Protein AF-A0AAV3XP56-F1 (afdb_monomer)

pLDDT: mean 84.02, std 15.6, range [37.5, 98.06]

Foldseek 3Di:
DLVVQVPDPPRDDDDDADPFPVVQPPDVSVVVSVVVCVVNVVRDPPDDPDDLLRLLLVLCVVQHDDDPDPVVLVLQLVQLVLQLCCCVVPVVLADVCSNDVVLSVSSSSNPQARSLLSCLLQPQVVPQRPQPSNPLVNQLVNVLVVVCVVVVPPASHHFLLSRQCQDPSNVCSVCVRADPLVNVLCCAQAHNPPHPLCVVLVVDVLCVVQSLLNSLRSQQCSRQRSCVVPPDHFDFSNSSLSRRDGRPRDSVSNVVSVVVSCQDRQQWDDDPRGIHGHSHGDVNVVVVPDPPPPPDPPDDD

Nearest PDB structures (foldseek):
  3me1-assembly1_C  TM=1.741E-01  e=2.457E+00  Nitratidesulfovibrio vulgaris str. Hildenborough

Radius of gyration: 23.48 Å; Cα contacts (8 Å, |Δi|>4): 350; chains: 1; bounding box: 65×57×84 Å

Sequence (301 aa):
MSESAKNANQTLLVVSVPSSDIETGGERGKEALYRLKNAIGRVESPWRPASAEESFQIVRRRLFQPITDPALFVARDAVVRAVREMYQSQSQEFPLECREGDYERRLTEAYPIHPELFDRLYTDWSSLDKFQRTRGVLRLMAKVIHFLWEQSDRSLLILPANVPMADSQVQSELTHYLEDQWVPIIEKDVDGINSLPITLDRQNPNLGRYSACRRVTRTIYMRSAPTLRAANRGLEDRRIKLGCVQPGESPATFGHALRRLTDQATYLYVDGNRYWISTQPNVTFNRKKAPAITVRPLAVR

Organism: NCBI:txid2530354

Mean predicted aligned error: 10.57 Å

Secondary structure (DSSP, 8-state):
-HHHHHTSTT---------STTTT-SHHHHHHHHHHHHHHTTT-----S--HHHHHHHHHHHHS-----HHHHHHHHHHHHHHHHHHHHTTTTS-GGGGSHHHHHHHHHHTTB-HHHHHIIIIIGGGSTT--HHHHHHHHHHHHHHHHHHTT---SSB-GGG--TTSHHHHHHHHTTS-TTHHHHIIIIIS-TT-HHHHHHHH-HHHHTTTHHHHHHHHHHHHHGGGTTSTT-SEEHHHHHHHH--TTS-HHHHHHHHHHHHHH-SSEEEETTEEEE-SSPPHHHHHHHS-----------

Structure (mmCIF, N/CA/C/O backbone):
data_AF-A0AAV3XP56-F1
#
_entry.id   AF-A0AAV3XP56-F1
#
loop_
_atom_site.group_PDB
_atom_site.id
_atom_site.type_symbol
_atom_site.label_atom_id
_atom_site.label_alt_id
_atom_site.label_comp_id
_atom_site.label_asym_id
_atom_site.label_entity_id
_atom_site.label_seq_id
_atom_site.pdbx_PDB_ins_code
_atom_site.Cartn_x
_atom_site.Cartn_y
_atom_site.Cartn_z
_atom_site.occupancy
_atom_site.B_iso_or_equiv
_atom_site.auth_seq_id
_atom_site.auth_comp_id
_atom_site.auth_asym_id
_atom_site.auth_atom_id
_atom_site.pdbx_PDB_model_num
ATOM 1 N N . MET A 1 1 ? 26.232 27.655 -25.227 1.00 59.03 1 MET A N 1
ATOM 2 C CA . MET A 1 1 ? 26.002 26.294 -24.688 1.00 59.03 1 MET A CA 1
ATOM 3 C C . MET A 1 1 ? 24.859 25.609 -25.431 1.00 59.03 1 MET A C 1
ATOM 5 O O . MET A 1 1 ? 25.162 24.763 -26.256 1.00 59.03 1 MET A O 1
ATOM 9 N N . SER A 1 2 ? 23.588 25.989 -25.235 1.00 66.00 2 SER A N 1
ATOM 10 C CA . SER A 1 2 ? 22.442 25.380 -25.947 1.00 66.00 2 SER A CA 1
ATOM 11 C C . SER A 1 2 ? 22.485 25.585 -27.465 1.00 66.00 2 SER A C 1
ATOM 13 O O . SER A 1 2 ? 22.388 24.622 -28.217 1.00 66.00 2 SER A O 1
ATOM 15 N N . GLU A 1 3 ? 22.727 26.811 -27.930 1.00 68.88 3 GLU A N 1
ATOM 16 C CA . GLU A 1 3 ? 22.873 27.108 -29.367 1.00 68.88 3 GLU A CA 1
ATOM 17 C C . GLU A 1 3 ? 24.124 26.464 -29.978 1.00 68.88 3 GLU A C 1
ATOM 19 O O . GLU A 1 3 ? 24.110 26.000 -31.114 1.00 68.88 3 GLU A O 1
ATOM 24 N N . SER A 1 4 ? 25.197 26.370 -29.193 1.00 71.75 4 SER A N 1
ATOM 25 C CA . SER A 1 4 ? 26.446 25.721 -29.596 1.00 71.75 4 SER A CA 1
ATOM 26 C C . SER A 1 4 ? 26.259 24.213 -29.794 1.00 71.75 4 SER A C 1
ATOM 28 O O . SER A 1 4 ? 26.754 23.667 -30.771 1.00 71.75 4 SER A O 1
ATOM 30 N N . ALA A 1 5 ? 25.508 23.553 -28.902 1.00 71.69 5 ALA A N 1
ATOM 31 C CA . ALA A 1 5 ? 25.171 22.136 -29.025 1.00 71.69 5 ALA A CA 1
ATOM 32 C C . ALA A 1 5 ? 24.203 21.869 -30.189 1.00 71.69 5 ALA A C 1
ATOM 34 O O . ALA A 1 5 ? 24.350 20.865 -30.873 1.00 71.69 5 ALA A O 1
ATOM 35 N N . LYS A 1 6 ? 23.264 22.788 -30.464 1.00 68.88 6 LYS A N 1
ATOM 36 C CA . LYS A 1 6 ? 22.360 22.707 -31.625 1.00 68.88 6 LYS A CA 1
ATOM 37 C C . LYS A 1 6 ? 23.114 22.709 -32.960 1.00 68.88 6 LYS A C 1
ATOM 39 O O . LYS A 1 6 ? 22.695 22.039 -33.897 1.00 68.88 6 LYS A O 1
ATOM 44 N N . ASN A 1 7 ? 24.207 23.462 -33.042 1.00 76.06 7 ASN A N 1
ATOM 45 C CA . ASN A 1 7 ? 24.984 23.635 -34.271 1.00 76.06 7 ASN A CA 1
ATOM 46 C C . ASN A 1 7 ? 26.089 22.577 -34.456 1.00 76.06 7 ASN A C 1
ATOM 48 O O . ASN A 1 7 ? 26.806 22.622 -35.454 1.00 76.06 7 ASN A O 1
ATOM 52 N N . ALA A 1 8 ? 26.246 21.643 -33.514 1.00 78.81 8 ALA A N 1
ATOM 53 C CA . ALA A 1 8 ? 27.259 20.596 -33.561 1.00 78.81 8 ALA A CA 1
ATOM 54 C C . ALA A 1 8 ? 26.617 19.229 -33.847 1.00 78.81 8 ALA A C 1
ATOM 56 O O . ALA A 1 8 ? 25.722 18.779 -33.130 1.00 78.81 8 ALA A O 1
ATOM 57 N N . ASN A 1 9 ? 27.103 18.531 -34.877 1.00 68.94 9 ASN A N 1
ATOM 58 C CA . ASN A 1 9 ? 26.644 17.174 -35.179 1.00 68.94 9 ASN A CA 1
ATOM 59 C C . ASN A 1 9 ? 27.013 16.208 -34.037 1.00 68.94 9 ASN A C 1
ATOM 61 O O . ASN A 1 9 ? 28.080 16.322 -33.438 1.00 68.94 9 ASN A O 1
ATOM 65 N N . GLN A 1 10 ? 26.123 15.253 -33.740 1.00 77.31 10 GLN A N 1
ATOM 66 C CA . GLN A 1 10 ? 26.301 14.209 -32.711 1.00 77.31 10 GLN A CA 1
ATOM 67 C C . GLN A 1 10 ? 26.555 14.717 -31.275 1.00 77.31 10 GLN A C 1
ATOM 69 O O . GLN A 1 10 ? 27.147 14.010 -30.463 1.00 77.31 10 GLN A O 1
ATOM 74 N N . THR A 1 11 ? 26.091 15.921 -30.928 1.00 74.69 11 THR A N 1
ATOM 75 C CA . THR A 1 11 ? 26.258 16.489 -29.581 1.00 74.69 11 THR A CA 1
ATOM 76 C C . THR A 1 11 ? 24.922 16.551 -28.839 1.00 74.69 11 THR A C 1
ATOM 78 O O . THR A 1 11 ? 23.947 17.090 -29.353 1.00 74.69 11 THR A O 1
ATOM 81 N N . LEU A 1 12 ? 24.876 16.028 -27.607 1.00 75.69 12 LEU A N 1
ATOM 82 C CA . LEU A 1 12 ? 23.719 16.131 -26.712 1.00 75.69 12 LEU A CA 1
ATOM 83 C C . LEU A 1 12 ? 24.074 17.012 -25.511 1.00 75.69 12 LEU A C 1
ATOM 85 O O . LEU A 1 12 ? 25.004 16.708 -24.765 1.00 75.69 12 LEU A O 1
ATOM 89 N N . LEU A 1 13 ? 23.311 18.085 -25.299 1.00 74.50 13 LEU A N 1
ATOM 90 C CA . LEU A 1 13 ? 23.415 18.903 -24.094 1.00 74.50 13 LEU A CA 1
ATOM 91 C C . LEU A 1 13 ? 22.385 18.430 -23.068 1.00 74.50 13 LEU A C 1
ATOM 93 O O . LEU A 1 13 ? 21.186 18.620 -23.254 1.00 74.50 13 LEU A O 1
ATOM 97 N N . VAL A 1 14 ? 22.863 17.847 -21.971 1.00 73.94 14 VAL A N 1
ATOM 98 C CA . VAL A 1 14 ? 22.026 17.471 -20.827 1.00 73.94 14 VAL A CA 1
ATOM 99 C C . VAL A 1 14 ? 22.160 18.548 -19.758 1.00 73.94 14 VAL A C 1
ATOM 101 O O . VAL A 1 14 ? 23.261 18.815 -19.278 1.00 73.94 14 VAL A O 1
ATOM 104 N N . VAL A 1 15 ? 21.043 19.167 -19.378 1.00 70.88 15 VAL A N 1
ATOM 105 C CA . VAL A 1 15 ? 21.003 20.164 -18.302 1.00 70.88 15 VAL A CA 1
ATOM 106 C C . VAL A 1 15 ? 20.112 19.648 -17.179 1.00 70.88 15 VAL A C 1
ATOM 108 O O . VAL A 1 15 ? 18.938 19.364 -17.393 1.00 70.88 15 VAL A O 1
ATOM 111 N N . SER A 1 16 ? 20.670 19.536 -15.973 1.00 69.44 16 SER A N 1
ATOM 112 C CA . SER A 1 16 ? 19.907 19.249 -14.757 1.00 69.44 16 SER A CA 1
ATOM 113 C C . SER A 1 16 ? 19.546 20.563 -14.080 1.00 69.44 16 SER A C 1
ATOM 115 O O . SER A 1 16 ? 20.430 21.323 -13.688 1.00 69.44 16 SER A O 1
ATOM 117 N N . VAL A 1 17 ? 18.251 20.825 -13.943 1.00 70.31 17 VAL A N 1
ATOM 118 C CA . VAL A 1 17 ? 17.727 22.056 -13.350 1.00 70.31 17 VAL A CA 1
ATOM 119 C C . VAL A 1 17 ? 17.028 21.703 -12.031 1.00 70.31 17 VAL A C 1
ATOM 121 O O . VAL A 1 17 ? 16.217 20.774 -12.036 1.00 70.31 17 VAL A O 1
ATOM 124 N N . PRO A 1 18 ? 17.307 22.407 -10.915 1.00 65.38 18 PRO A N 1
ATOM 125 C CA . PRO A 1 18 ? 16.636 22.167 -9.639 1.00 65.38 18 PRO A CA 1
ATOM 126 C C . PRO A 1 18 ? 15.112 22.211 -9.779 1.00 65.38 18 PRO A C 1
ATOM 128 O O . PRO A 1 18 ? 14.555 23.136 -10.384 1.00 65.38 18 PRO A O 1
ATOM 131 N N . SER A 1 19 ? 14.434 21.202 -9.228 1.00 60.06 19 SER A N 1
ATOM 132 C CA . SER A 1 19 ? 12.970 21.109 -9.253 1.00 60.06 19 SER A CA 1
ATOM 133 C C . SER A 1 19 ? 12.307 21.642 -7.984 1.00 60.06 19 SER A C 1
ATOM 135 O O . SER A 1 19 ? 11.099 21.857 -8.002 1.00 60.06 19 SER A O 1
ATOM 137 N N . SER A 1 20 ? 13.066 21.824 -6.898 1.00 58.34 20 SER A N 1
ATOM 138 C CA . SER A 1 20 ? 12.551 22.225 -5.585 1.00 58.34 20 SER A CA 1
ATOM 139 C C . SER A 1 20 ? 12.962 23.647 -5.217 1.00 58.34 20 SER A C 1
ATOM 141 O O . SER A 1 20 ? 14.116 24.039 -5.393 1.00 58.34 20 SER A O 1
ATOM 143 N N . ASP A 1 21 ? 12.023 24.381 -4.619 1.00 58.22 21 ASP A N 1
ATOM 144 C CA . ASP A 1 21 ? 12.224 25.739 -4.108 1.00 58.22 21 ASP A CA 1
ATOM 145 C C . ASP A 1 21 ? 13.320 25.817 -3.028 1.00 58.22 21 ASP A C 1
ATOM 147 O O . ASP A 1 21 ? 13.970 26.855 -2.866 1.00 58.22 21 ASP A O 1
ATOM 151 N N . ILE A 1 22 ? 13.551 24.708 -2.319 1.00 58.72 22 ILE A N 1
ATOM 152 C CA . ILE A 1 22 ? 14.558 24.576 -1.259 1.00 58.72 22 ILE A CA 1
ATOM 153 C C . ILE A 1 22 ? 15.978 24.623 -1.844 1.00 58.72 22 ILE A C 1
ATOM 155 O O . ILE A 1 22 ? 16.888 25.180 -1.233 1.00 58.72 22 ILE A O 1
ATOM 159 N N . GLU A 1 23 ? 16.170 24.079 -3.046 1.00 58.41 23 GLU A N 1
ATOM 160 C CA . GLU A 1 23 ? 17.476 24.005 -3.713 1.00 58.41 23 GLU A CA 1
ATOM 161 C C . GLU A 1 23 ? 17.837 25.307 -4.447 1.00 58.41 23 GLU A C 1
ATOM 163 O O . GLU A 1 23 ? 18.994 25.529 -4.795 1.00 58.41 23 GLU A O 1
ATOM 168 N N . THR A 1 24 ? 16.868 26.206 -4.649 1.00 60.88 24 THR A N 1
ATOM 169 C CA . THR A 1 24 ? 17.050 27.473 -5.377 1.00 60.88 24 THR A CA 1
ATOM 170 C C . THR A 1 24 ? 17.677 28.619 -4.584 1.00 60.88 24 THR A C 1
ATOM 172 O O . THR A 1 24 ? 17.761 29.717 -5.115 1.00 60.88 24 THR A O 1
ATOM 175 N N . GLY A 1 25 ? 18.160 28.424 -3.354 1.00 63.88 25 GLY A N 1
ATOM 176 C CA . GLY A 1 25 ? 19.007 29.427 -2.682 1.00 63.88 25 GLY A CA 1
ATOM 177 C C . GLY A 1 25 ? 18.377 30.823 -2.499 1.00 63.88 25 GLY A C 1
ATOM 178 O O . GLY A 1 25 ? 19.070 31.832 -2.623 1.00 63.88 25 GLY A O 1
ATOM 179 N N . GLY A 1 26 ? 17.069 30.898 -2.219 1.00 75.56 26 GLY A N 1
ATOM 180 C CA . GLY A 1 26 ? 16.342 32.157 -1.974 1.00 75.56 26 GLY A CA 1
ATOM 181 C C . GLY A 1 26 ? 15.843 32.874 -3.240 1.00 75.56 26 GLY A C 1
ATOM 182 O O . GLY A 1 26 ? 15.886 32.325 -4.339 1.00 75.56 26 GLY A O 1
ATOM 183 N N . GLU A 1 27 ? 15.341 34.110 -3.106 1.00 74.19 27 GLU A N 1
ATOM 184 C CA . GLU A 1 27 ? 14.703 34.851 -4.218 1.00 74.19 27 GLU A CA 1
ATOM 185 C C . GLU A 1 27 ? 15.614 35.037 -5.437 1.00 74.19 27 GLU A C 1
ATOM 187 O O . GLU A 1 27 ? 15.190 34.825 -6.572 1.00 74.19 27 GLU A O 1
ATOM 192 N N . ARG A 1 28 ? 16.893 35.362 -5.215 1.00 73.69 28 ARG A N 1
ATOM 193 C CA . ARG A 1 28 ? 17.855 35.582 -6.306 1.00 73.69 28 ARG A CA 1
ATOM 194 C C . ARG A 1 28 ? 18.148 34.314 -7.103 1.00 73.69 28 ARG A C 1
ATOM 196 O O . ARG A 1 28 ? 18.332 34.386 -8.316 1.00 73.69 28 ARG A O 1
ATOM 203 N N . GLY A 1 29 ? 18.180 33.153 -6.451 1.00 76.62 29 GLY A N 1
ATOM 204 C CA . GLY A 1 29 ? 18.380 31.893 -7.159 1.00 76.62 29 GLY A CA 1
ATOM 205 C C . GLY A 1 29 ? 17.102 31.386 -7.833 1.00 76.62 29 GLY A C 1
ATOM 206 O O . GLY A 1 29 ? 17.199 30.808 -8.914 1.00 76.62 29 GLY A O 1
ATOM 207 N N . LYS A 1 30 ? 15.906 31.715 -7.317 1.00 76.06 30 LYS A N 1
ATOM 208 C CA . LYS A 1 30 ? 14.641 31.538 -8.059 1.00 76.06 30 LYS A CA 1
ATOM 209 C C . LYS A 1 30 ? 14.610 32.379 -9.337 1.00 76.06 30 LYS A C 1
ATOM 211 O O . LYS A 1 30 ? 14.222 31.880 -10.392 1.00 76.06 30 LYS A O 1
ATOM 216 N N . GLU A 1 31 ? 15.068 33.627 -9.271 1.00 76.75 31 GLU A N 1
ATOM 217 C CA . GLU A 1 31 ? 15.137 34.504 -10.442 1.00 76.75 31 GLU A CA 1
ATOM 218 C C . GLU A 1 31 ? 16.180 34.020 -11.465 1.00 76.75 31 GLU A C 1
ATOM 220 O O . GLU A 1 31 ? 15.905 33.975 -12.668 1.00 76.75 31 GLU A O 1
ATOM 225 N N . ALA A 1 32 ? 17.353 33.577 -11.002 1.00 77.25 32 ALA A N 1
ATOM 226 C CA . ALA A 1 32 ? 18.359 32.955 -11.860 1.00 77.25 32 ALA A CA 1
ATOM 227 C C . ALA A 1 32 ? 17.827 31.673 -12.525 1.00 77.25 32 ALA A C 1
ATOM 229 O O . ALA A 1 32 ? 18.007 31.489 -13.730 1.00 77.25 32 ALA A O 1
ATOM 230 N N . LEU A 1 33 ? 17.110 30.827 -11.774 1.00 77.75 33 LEU A N 1
ATOM 231 C CA . LEU A 1 33 ? 16.463 29.621 -12.291 1.00 77.75 33 LEU A CA 1
ATOM 232 C C . LEU A 1 33 ? 15.436 29.954 -13.375 1.00 77.75 33 LEU A C 1
ATOM 234 O O . LEU A 1 33 ? 15.400 29.301 -14.416 1.00 77.75 33 LEU A O 1
ATOM 238 N N . TYR A 1 34 ? 14.612 30.976 -13.144 1.00 75.25 34 TYR A N 1
ATOM 239 C CA . TYR A 1 34 ? 13.603 31.432 -14.096 1.00 75.25 34 TYR A CA 1
ATOM 240 C C . TYR A 1 34 ? 14.238 31.905 -15.411 1.00 75.25 34 TYR A C 1
ATOM 242 O O . TYR A 1 34 ? 13.818 31.497 -16.497 1.00 75.25 34 TYR A O 1
ATOM 250 N N . ARG A 1 35 ? 15.311 32.701 -15.327 1.00 76.31 35 ARG A N 1
ATOM 251 C CA . ARG A 1 35 ? 16.073 33.154 -16.502 1.00 76.31 35 ARG A CA 1
ATOM 252 C C . ARG A 1 35 ? 16.725 31.983 -17.243 1.00 76.31 35 ARG A C 1
ATOM 254 O O . ARG A 1 35 ? 16.680 31.946 -18.471 1.00 76.31 35 ARG A O 1
ATOM 261 N N . LEU A 1 36 ? 17.275 31.012 -16.511 1.00 75.62 36 LEU A N 1
ATOM 262 C CA . LEU A 1 36 ? 17.887 29.811 -17.081 1.00 75.62 36 LEU A CA 1
ATOM 263 C C . LEU A 1 36 ? 16.852 28.943 -17.816 1.00 75.62 36 LEU A C 1
ATOM 265 O O . LEU A 1 36 ? 17.090 28.550 -18.957 1.00 75.62 36 LEU A O 1
ATOM 269 N N . LYS A 1 37 ? 15.677 28.713 -17.211 1.00 72.25 37 LYS A N 1
ATOM 270 C CA . LYS A 1 37 ? 14.554 27.994 -17.839 1.00 72.25 37 LYS A CA 1
ATOM 271 C C . LYS A 1 37 ? 14.087 28.677 -19.125 1.00 72.25 37 LYS A C 1
ATOM 273 O O . LYS A 1 37 ? 13.923 28.003 -20.133 1.00 72.25 37 LYS A O 1
ATOM 278 N N . ASN A 1 38 ? 13.959 30.005 -19.135 1.00 72.88 38 ASN A N 1
ATOM 279 C CA . ASN A 1 38 ? 13.567 30.748 -20.340 1.00 72.88 38 ASN A CA 1
ATOM 280 C C . ASN A 1 38 ? 14.618 30.692 -21.461 1.00 72.88 38 ASN A C 1
ATOM 282 O O . ASN A 1 38 ? 14.262 30.667 -22.639 1.00 72.88 38 ASN A O 1
ATOM 286 N N . ALA A 1 39 ? 15.909 30.673 -21.117 1.00 71.12 39 ALA A N 1
ATOM 287 C CA . ALA A 1 39 ? 16.988 30.572 -22.097 1.00 71.12 39 ALA A CA 1
ATOM 288 C C . ALA A 1 39 ? 17.094 29.164 -22.715 1.00 71.12 39 ALA A C 1
ATOM 290 O O . ALA A 1 39 ? 17.388 29.034 -23.903 1.00 71.12 39 ALA A O 1
ATOM 291 N N . ILE A 1 40 ? 16.840 28.117 -21.923 1.00 67.69 40 ILE A N 1
ATOM 292 C CA . ILE A 1 40 ? 16.881 26.714 -22.368 1.00 67.69 40 ILE A CA 1
ATOM 293 C C . ILE A 1 40 ? 15.588 26.329 -23.110 1.00 67.69 40 ILE A C 1
ATOM 295 O O . ILE A 1 40 ? 15.654 25.676 -24.152 1.00 67.69 40 ILE A O 1
ATOM 299 N N . GLY A 1 41 ? 14.435 26.833 -22.656 1.00 58.94 41 GLY A N 1
ATOM 300 C CA . GLY A 1 41 ? 13.100 26.542 -23.193 1.00 58.94 41 GLY A CA 1
ATOM 301 C C . GLY A 1 41 ? 12.893 26.861 -24.677 1.00 58.94 41 GLY A C 1
ATOM 302 O O . GLY A 1 41 ? 11.982 26.333 -25.304 1.00 58.94 41 GLY A O 1
ATOM 303 N N . ARG A 1 42 ? 13.747 27.701 -25.277 1.00 61.12 42 ARG A N 1
ATOM 304 C CA . ARG A 1 42 ? 13.678 28.052 -26.708 1.00 61.12 42 ARG A CA 1
ATOM 305 C C . ARG A 1 42 ? 14.240 26.980 -27.649 1.00 61.12 42 ARG A C 1
ATOM 307 O O . ARG A 1 42 ? 14.000 27.061 -28.851 1.00 61.12 42 ARG A O 1
ATOM 314 N N . VAL A 1 43 ? 15.017 26.022 -27.138 1.00 55.94 43 VAL A N 1
ATOM 315 C CA . VAL A 1 43 ? 15.735 25.013 -27.946 1.00 55.94 43 VAL A CA 1
ATOM 316 C C . VAL A 1 43 ? 15.496 23.586 -27.428 1.00 55.94 43 VAL A C 1
ATOM 318 O O . VAL A 1 43 ? 15.957 22.622 -28.034 1.00 55.94 43 VAL A O 1
ATOM 321 N N . GLU A 1 44 ? 14.775 23.424 -26.318 1.00 48.31 44 GLU A N 1
ATOM 322 C CA . GLU A 1 44 ? 14.575 22.118 -25.696 1.00 48.31 44 GLU A CA 1
ATOM 323 C C . GLU A 1 44 ? 13.439 21.313 -26.343 1.00 48.31 44 GLU A C 1
ATOM 325 O O . GLU A 1 44 ? 12.352 21.818 -26.613 1.00 48.31 44 GLU A O 1
ATOM 330 N N . SER A 1 45 ? 13.675 20.014 -26.513 1.00 46.16 45 SER A N 1
ATOM 331 C CA . SER A 1 45 ? 12.608 19.029 -26.368 1.00 46.16 45 SER A CA 1
ATOM 332 C C . SER A 1 45 ? 12.566 18.685 -24.880 1.00 46.16 45 SER A C 1
ATOM 334 O O . SER A 1 45 ? 13.579 18.187 -24.381 1.00 46.16 45 SER A O 1
ATOM 336 N N . PRO A 1 46 ? 11.469 18.945 -24.145 1.00 44.25 46 PRO A N 1
ATOM 337 C CA . PRO A 1 46 ? 11.392 18.617 -22.729 1.00 44.25 46 PRO A CA 1
ATOM 338 C C . PRO A 1 46 ? 11.471 17.095 -22.554 1.00 44.25 46 PRO A C 1
ATOM 340 O O . PRO A 1 46 ? 10.473 16.383 -22.647 1.00 44.25 46 PRO A O 1
ATOM 343 N N . TRP A 1 47 ? 12.675 16.580 -22.310 1.00 39.06 47 TRP A N 1
ATOM 344 C CA . TRP A 1 47 ? 12.884 15.187 -21.946 1.00 39.06 47 TRP A CA 1
ATOM 345 C C . TRP A 1 47 ? 12.628 15.050 -20.450 1.00 39.06 47 TRP A C 1
ATOM 347 O O . TRP A 1 47 ? 13.418 15.495 -19.615 1.00 39.06 47 TRP A O 1
ATOM 357 N N . ARG A 1 48 ? 11.476 14.476 -20.101 1.00 45.94 48 ARG A N 1
ATOM 358 C CA . ARG A 1 48 ? 11.192 14.098 -18.719 1.00 45.94 48 ARG A CA 1
ATOM 359 C C . ARG A 1 48 ? 11.920 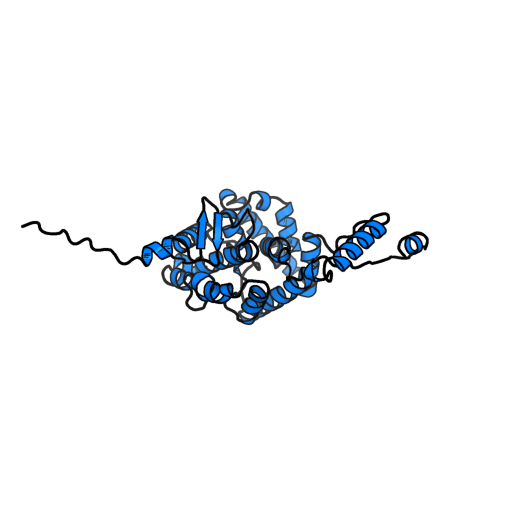12.783 -18.442 1.00 45.94 48 ARG A C 1
ATOM 361 O O . ARG A 1 48 ? 11.689 11.828 -19.180 1.00 45.94 48 ARG A O 1
ATOM 368 N N . PRO A 1 49 ? 12.779 12.709 -17.413 1.00 41.28 49 PRO A N 1
ATOM 369 C CA . PRO A 1 49 ? 13.428 11.461 -17.050 1.00 41.28 49 PRO A CA 1
ATOM 370 C C . PRO A 1 49 ? 12.357 10.485 -16.550 1.00 41.28 49 PRO A C 1
ATOM 372 O O . PRO A 1 49 ? 11.898 10.602 -15.418 1.00 41.28 49 PRO A O 1
ATOM 375 N N . ALA A 1 50 ? 11.986 9.555 -17.430 1.00 48.44 50 ALA A N 1
ATOM 376 C CA . ALA A 1 50 ? 10.992 8.500 -17.273 1.00 48.44 50 ALA A CA 1
ATOM 377 C C . ALA A 1 50 ? 9.536 8.959 -17.043 1.00 48.44 50 ALA A C 1
ATOM 379 O O . ALA A 1 50 ? 9.219 9.724 -16.128 1.00 48.44 50 ALA A O 1
ATOM 380 N N . SER A 1 51 ? 8.607 8.422 -17.840 1.00 57.72 51 SER A N 1
ATOM 381 C CA . SER A 1 51 ? 7.190 8.389 -17.448 1.00 57.72 51 SER A CA 1
ATOM 382 C C . SER A 1 51 ? 7.004 7.489 -16.211 1.00 57.72 51 SER A C 1
ATOM 384 O O . SER A 1 51 ? 7.901 6.723 -15.837 1.00 57.72 51 SER A O 1
ATOM 386 N N . ALA A 1 52 ? 5.846 7.561 -15.544 1.00 56.31 52 ALA A N 1
ATOM 387 C CA . ALA A 1 52 ? 5.541 6.644 -14.440 1.00 56.31 52 ALA A CA 1
ATOM 388 C C . ALA A 1 52 ? 5.679 5.169 -14.883 1.00 56.31 52 ALA A C 1
ATOM 390 O O . ALA A 1 52 ? 6.240 4.364 -14.147 1.00 56.31 52 ALA A O 1
ATOM 391 N N . GLU A 1 53 ? 5.289 4.851 -16.122 1.00 60.41 53 GLU A N 1
ATOM 392 C CA . GLU A 1 53 ? 5.402 3.511 -16.716 1.00 60.41 53 GLU A CA 1
ATOM 393 C C . GLU A 1 53 ? 6.857 3.077 -16.954 1.00 60.41 53 GLU A C 1
ATOM 395 O O . GLU A 1 53 ? 7.249 1.979 -16.555 1.00 60.41 53 GLU A O 1
ATOM 400 N N . GLU A 1 54 ? 7.706 3.949 -17.508 1.00 65.25 54 GLU A N 1
ATOM 401 C CA . GLU A 1 54 ? 9.139 3.651 -17.671 1.00 65.25 54 GLU A CA 1
ATOM 402 C C . GLU A 1 54 ? 9.845 3.484 -16.314 1.00 65.25 54 GLU A C 1
ATOM 404 O O . GLU A 1 54 ? 10.781 2.689 -16.169 1.00 65.25 54 GLU A O 1
ATOM 409 N N . SER A 1 55 ? 9.362 4.187 -15.287 1.00 68.06 55 SER A N 1
ATOM 410 C CA . SER A 1 55 ? 9.913 4.120 -13.932 1.00 68.06 55 SER A CA 1
ATOM 411 C C . SER A 1 55 ? 9.720 2.743 -13.284 1.00 68.06 55 SER A C 1
ATOM 413 O O . SER A 1 55 ? 10.618 2.279 -12.574 1.00 68.06 55 SER A O 1
ATOM 415 N N . PHE A 1 56 ? 8.617 2.042 -13.580 1.00 73.31 56 PHE A N 1
ATOM 416 C CA . PHE A 1 56 ? 8.369 0.683 -13.074 1.00 73.31 56 PHE A CA 1
ATOM 417 C C . PHE A 1 56 ? 9.457 -0.285 -13.544 1.00 73.31 56 PHE A C 1
ATOM 419 O O . PHE A 1 56 ? 10.011 -1.052 -12.750 1.00 73.31 56 PHE A O 1
ATOM 426 N N . GLN A 1 57 ? 9.828 -0.202 -14.827 1.00 74.56 57 GLN A N 1
ATOM 427 C CA . GLN A 1 57 ? 10.854 -1.067 -15.401 1.00 74.56 57 GLN A CA 1
ATOM 428 C C . GLN A 1 57 ? 12.236 -0.795 -14.806 1.00 74.56 57 GLN A C 1
ATOM 430 O O . GLN A 1 57 ? 13.005 -1.738 -14.607 1.00 74.56 57 GLN A O 1
ATOM 435 N N . ILE A 1 58 ? 12.553 0.464 -14.488 1.00 78.75 58 ILE A N 1
ATOM 436 C CA . ILE A 1 58 ? 13.823 0.826 -13.844 1.00 78.75 58 ILE A CA 1
ATOM 437 C C . ILE A 1 58 ? 13.919 0.188 -12.458 1.00 78.75 58 ILE A C 1
ATOM 439 O O . ILE A 1 58 ? 14.933 -0.437 -12.144 1.00 78.75 58 ILE A O 1
ATOM 443 N N . VAL A 1 59 ? 12.875 0.324 -11.635 1.00 78.75 59 VAL A N 1
ATOM 444 C CA . VAL A 1 59 ? 12.864 -0.248 -10.281 1.00 78.75 59 VAL A CA 1
ATOM 445 C C . VAL A 1 59 ? 12.943 -1.766 -10.342 1.00 78.75 59 VAL A C 1
ATOM 447 O O . VAL A 1 59 ? 13.790 -2.357 -9.673 1.00 78.75 59 VAL A O 1
ATOM 450 N N . ARG A 1 60 ? 12.144 -2.391 -11.212 1.00 83.00 60 ARG A N 1
ATOM 451 C CA . ARG A 1 60 ? 12.158 -3.842 -11.399 1.00 83.00 60 ARG A CA 1
ATOM 452 C C . ARG A 1 60 ? 13.544 -4.352 -11.789 1.00 83.00 60 ARG A C 1
ATOM 454 O O . ARG A 1 60 ? 14.053 -5.245 -11.131 1.00 83.00 60 ARG A O 1
ATOM 461 N N . ARG A 1 61 ? 14.182 -3.756 -12.805 1.00 83.94 61 ARG A N 1
ATOM 462 C CA . ARG A 1 61 ? 15.517 -4.172 -13.282 1.00 83.94 61 ARG A CA 1
ATOM 463 C C . ARG A 1 61 ? 16.620 -3.977 -12.241 1.00 83.94 61 ARG A C 1
ATOM 465 O O . ARG A 1 61 ? 17.632 -4.662 -12.307 1.00 83.94 61 ARG A O 1
ATOM 472 N N . ARG A 1 62 ? 16.463 -3.015 -11.325 1.00 87.38 62 ARG A N 1
ATOM 473 C CA . ARG A 1 62 ? 17.447 -2.749 -10.265 1.00 87.38 62 ARG A CA 1
ATOM 474 C C . ARG A 1 62 ? 17.274 -3.647 -9.047 1.00 87.38 62 ARG A C 1
ATOM 476 O O . ARG A 1 62 ? 18.270 -3.957 -8.407 1.00 87.38 62 ARG A O 1
ATOM 483 N N . LEU A 1 63 ? 16.036 -4.004 -8.704 1.00 88.12 63 LEU A N 1
ATOM 484 C CA . LEU A 1 63 ? 15.722 -4.748 -7.480 1.00 88.12 63 LEU A CA 1
ATOM 485 C C . LEU A 1 63 ? 15.516 -6.247 -7.716 1.00 88.12 63 LEU A C 1
ATOM 487 O O . LEU A 1 63 ? 15.676 -7.026 -6.783 1.00 88.12 63 LEU A O 1
ATOM 491 N N . PHE A 1 64 ? 15.191 -6.657 -8.942 1.00 88.69 64 PHE A N 1
ATOM 492 C CA . PHE A 1 64 ? 14.958 -8.051 -9.305 1.00 88.69 64 PHE A CA 1
ATOM 493 C C . PHE A 1 64 ? 15.862 -8.483 -10.453 1.00 88.69 64 PHE A C 1
ATOM 495 O O . PHE A 1 64 ? 16.141 -7.723 -11.383 1.00 88.69 64 PHE A O 1
ATOM 502 N N . GLN A 1 65 ? 16.274 -9.747 -10.407 1.00 87.19 65 GLN A N 1
ATOM 503 C CA . GLN A 1 65 ? 16.943 -10.386 -11.531 1.00 87.19 65 GLN A CA 1
ATOM 504 C C . GLN A 1 65 ? 15.969 -10.542 -12.710 1.00 87.19 65 GLN A C 1
ATOM 506 O O . GLN A 1 65 ? 14.762 -10.718 -12.502 1.00 87.19 65 GLN A O 1
ATOM 511 N N . PRO A 1 66 ? 16.461 -10.469 -13.959 1.00 85.75 66 PRO A N 1
ATOM 512 C CA . PRO A 1 66 ? 15.628 -10.755 -15.114 1.00 85.75 66 PRO A CA 1
ATOM 513 C C . PRO A 1 66 ? 15.125 -12.200 -15.049 1.00 85.75 66 PRO A C 1
ATOM 515 O O . PRO A 1 66 ? 15.865 -13.113 -14.690 1.00 85.75 66 PRO A O 1
ATOM 518 N N . ILE A 1 67 ? 13.867 -12.403 -15.435 1.00 84.75 67 ILE A N 1
ATOM 519 C CA . ILE A 1 67 ? 13.311 -13.744 -15.593 1.00 84.75 67 ILE A CA 1
ATOM 520 C C . ILE A 1 67 ? 13.975 -14.374 -16.821 1.00 84.75 67 ILE A C 1
ATOM 522 O O . ILE A 1 67 ? 13.800 -13.882 -17.934 1.00 84.75 67 ILE A O 1
ATOM 526 N N . THR A 1 68 ? 14.758 -15.428 -16.610 1.00 88.75 68 THR A N 1
ATOM 527 C CA . THR A 1 68 ? 15.434 -16.185 -17.676 1.00 88.75 68 THR A CA 1
ATOM 528 C C . THR A 1 68 ? 14.801 -17.553 -17.909 1.00 88.75 68 THR A C 1
ATOM 530 O O . THR A 1 68 ? 14.866 -18.069 -19.020 1.00 88.75 68 THR A O 1
ATOM 533 N N . ASP A 1 69 ? 14.162 -18.121 -16.886 1.00 91.38 69 ASP A N 1
ATOM 534 C CA . ASP A 1 69 ? 13.496 -19.420 -16.944 1.00 91.38 69 ASP A CA 1
ATOM 535 C C . ASP A 1 69 ? 12.081 -19.298 -17.551 1.00 91.38 69 ASP A C 1
ATOM 537 O O . ASP A 1 69 ? 11.241 -18.577 -16.996 1.00 91.38 69 ASP A O 1
ATOM 541 N N . PRO A 1 70 ? 11.773 -20.014 -18.653 1.00 91.25 70 PRO A N 1
ATOM 542 C CA . PRO A 1 70 ? 10.425 -20.112 -19.215 1.00 91.25 70 PRO A CA 1
ATOM 543 C C . PRO A 1 70 ? 9.331 -20.465 -18.195 1.00 91.25 70 PRO A C 1
ATOM 545 O O . PRO A 1 70 ? 8.221 -19.941 -18.290 1.00 91.25 70 PRO A O 1
ATOM 548 N N . ALA A 1 71 ? 9.621 -21.300 -17.192 1.00 92.19 71 ALA A N 1
ATOM 549 C CA . ALA A 1 71 ? 8.639 -21.698 -16.182 1.00 92.19 71 ALA A CA 1
ATOM 550 C C . ALA A 1 71 ? 8.181 -20.516 -15.309 1.00 92.19 71 ALA A C 1
ATOM 552 O O . ALA A 1 71 ? 7.007 -20.415 -14.946 1.00 92.19 71 ALA A O 1
ATOM 553 N N . LEU A 1 72 ? 9.083 -19.575 -15.023 1.00 90.62 72 LEU A N 1
ATOM 554 C CA . LEU A 1 72 ? 8.766 -18.369 -14.258 1.00 90.62 72 LEU A CA 1
ATOM 555 C C . LEU A 1 72 ? 7.886 -17.392 -15.052 1.00 90.62 72 LEU A C 1
ATOM 557 O O . LEU A 1 72 ? 7.073 -16.684 -14.457 1.00 90.62 72 LEU A O 1
ATOM 561 N N . PHE A 1 73 ? 7.988 -17.377 -16.386 1.00 92.44 73 PHE A N 1
ATOM 562 C CA . PHE A 1 73 ? 7.052 -16.628 -17.231 1.00 92.44 73 PHE A CA 1
ATOM 563 C C . PHE A 1 73 ? 5.637 -17.209 -17.145 1.00 92.44 73 PHE A C 1
ATOM 565 O O . PHE A 1 73 ? 4.684 -16.453 -16.969 1.00 92.44 73 PHE A O 1
ATOM 572 N N . VAL A 1 74 ? 5.501 -18.539 -17.168 1.00 94.69 74 VAL A N 1
ATOM 573 C CA . VAL A 1 74 ? 4.202 -19.211 -16.988 1.00 94.69 74 VAL A CA 1
ATOM 574 C C . VAL A 1 74 ? 3.608 -18.898 -15.612 1.00 94.69 74 VAL A C 1
ATOM 576 O O . VAL A 1 74 ? 2.423 -18.581 -15.514 1.00 94.69 74 VAL A O 1
ATOM 579 N N . ALA A 1 75 ? 4.425 -18.929 -14.553 1.00 93.00 75 ALA A N 1
ATOM 580 C CA . ALA A 1 75 ? 3.985 -18.589 -13.200 1.00 93.00 75 ALA A CA 1
ATOM 581 C C . ALA A 1 75 ? 3.507 -17.130 -13.096 1.00 93.00 75 ALA A C 1
ATOM 583 O O . ALA A 1 75 ? 2.422 -16.876 -12.570 1.00 93.00 75 ALA A O 1
ATOM 584 N N . ARG A 1 76 ? 4.270 -16.177 -13.651 1.00 94.69 76 ARG A N 1
ATOM 585 C CA . ARG A 1 76 ? 3.856 -14.769 -13.751 1.00 94.69 76 ARG A CA 1
ATOM 586 C C . ARG A 1 76 ? 2.513 -14.643 -14.463 1.00 94.69 76 ARG A C 1
ATOM 588 O O . ARG A 1 76 ? 1.608 -13.995 -13.944 1.00 94.69 76 ARG A O 1
ATOM 595 N N . ASP A 1 77 ? 2.385 -15.243 -15.643 1.00 95.88 77 ASP A N 1
ATOM 596 C CA . ASP A 1 77 ? 1.199 -15.087 -16.487 1.00 95.88 77 ASP A CA 1
ATOM 597 C C . ASP A 1 77 ? -0.042 -15.715 -15.834 1.00 95.88 77 ASP A C 1
ATOM 599 O O . ASP A 1 77 ? -1.145 -15.179 -15.951 1.00 95.88 77 ASP A O 1
ATOM 603 N N . ALA A 1 78 ? 0.134 -16.800 -15.072 1.00 96.69 78 ALA A N 1
ATOM 604 C CA . ALA A 1 78 ? -0.922 -17.380 -14.248 1.00 96.69 78 ALA A CA 1
ATOM 605 C C . ALA A 1 78 ? -1.378 -16.423 -13.132 1.00 96.69 78 ALA A C 1
ATOM 607 O O . ALA A 1 78 ? -2.581 -16.249 -12.935 1.00 96.69 78 ALA A O 1
ATOM 608 N N . VAL A 1 79 ? -0.441 -15.759 -12.440 1.00 96.75 79 VAL A N 1
ATOM 609 C CA . VAL A 1 79 ? -0.765 -14.749 -11.415 1.00 96.75 79 VAL A CA 1
ATOM 610 C C . VAL A 1 79 ? -1.506 -13.564 -12.028 1.00 96.75 79 VAL A C 1
ATOM 612 O O . VAL A 1 79 ? -2.561 -13.180 -11.523 1.00 96.75 79 VAL A O 1
ATOM 615 N N . VAL A 1 80 ? -0.999 -13.006 -13.130 1.00 97.12 80 VAL A N 1
ATOM 616 C CA . VAL A 1 80 ? -1.639 -11.874 -13.821 1.00 97.12 80 VAL A CA 1
ATOM 617 C C . VAL A 1 80 ? -3.059 -12.240 -14.253 1.00 97.12 80 VAL A C 1
ATOM 619 O O . VAL A 1 80 ? -3.990 -11.466 -14.022 1.00 97.12 80 VAL A O 1
ATOM 622 N N . ARG A 1 81 ? -3.252 -13.443 -14.807 1.00 96.75 81 ARG A N 1
ATOM 623 C CA . ARG A 1 81 ? -4.574 -13.939 -15.200 1.00 96.75 81 ARG A CA 1
ATOM 624 C C . ARG A 1 81 ? -5.524 -14.050 -14.009 1.00 96.75 81 ARG A C 1
ATOM 626 O O . ARG A 1 81 ? -6.651 -13.578 -14.112 1.00 96.75 81 ARG A O 1
ATOM 633 N N . ALA A 1 82 ? -5.072 -14.613 -12.888 1.00 97.38 82 ALA A N 1
ATOM 634 C CA . ALA A 1 82 ? -5.890 -14.748 -11.683 1.00 97.38 82 ALA A CA 1
ATOM 635 C C . ALA A 1 82 ? -6.309 -13.381 -11.107 1.00 97.38 82 ALA A C 1
ATOM 637 O O . ALA A 1 82 ? -7.454 -13.197 -10.696 1.00 97.38 82 ALA A O 1
ATOM 638 N N . VAL A 1 83 ? -5.403 -12.397 -11.118 1.00 97.00 83 VAL A N 1
ATOM 639 C CA . VAL A 1 83 ? -5.700 -11.018 -10.691 1.00 97.00 83 VAL A CA 1
ATOM 640 C C . VAL A 1 83 ? -6.714 -10.357 -11.624 1.00 97.00 83 VAL A C 1
ATOM 642 O O . VAL A 1 83 ? -7.698 -9.780 -11.162 1.00 97.00 83 VAL A O 1
ATOM 645 N N . ARG A 1 84 ? -6.523 -10.483 -12.939 1.00 95.94 84 ARG A N 1
ATOM 646 C CA . ARG A 1 84 ? -7.460 -9.960 -13.939 1.00 95.94 84 ARG A CA 1
ATOM 647 C C . ARG A 1 84 ? -8.849 -10.577 -13.802 1.00 95.94 84 ARG A C 1
ATOM 649 O O . ARG A 1 84 ? -9.843 -9.858 -13.846 1.00 95.94 84 ARG A O 1
ATOM 656 N N . GLU A 1 85 ? -8.925 -11.893 -13.632 1.00 96.31 85 GLU A N 1
ATOM 657 C CA . GLU A 1 85 ? -10.186 -12.613 -13.449 1.00 96.31 85 GLU A CA 1
ATOM 658 C C . GLU A 1 85 ? -10.919 -12.149 -12.186 1.00 96.31 85 GLU A C 1
ATOM 660 O O . GLU A 1 85 ? -12.128 -11.914 -12.226 1.00 96.31 85 GLU A O 1
ATOM 665 N N . MET A 1 86 ? -10.194 -11.922 -11.086 1.00 96.88 86 MET A N 1
ATOM 666 C CA . MET A 1 86 ? -10.754 -11.329 -9.869 1.00 96.88 86 MET A CA 1
ATOM 667 C C . MET A 1 86 ? -11.355 -9.939 -10.144 1.00 96.88 86 MET A C 1
ATOM 669 O O . MET A 1 86 ? -12.505 -9.688 -9.787 1.00 96.88 86 MET A O 1
ATOM 673 N N . TYR A 1 87 ? -10.637 -9.050 -10.839 1.00 96.75 87 TYR A N 1
ATOM 674 C CA . TYR A 1 87 ? -11.153 -7.713 -11.169 1.00 96.75 87 TYR A CA 1
ATOM 675 C C . TYR A 1 87 ? -12.353 -7.734 -12.117 1.00 96.75 87 TYR A C 1
ATOM 677 O O . TYR A 1 87 ? -13.244 -6.894 -11.994 1.00 96.75 87 TYR A O 1
ATOM 685 N N . GLN A 1 88 ? -12.407 -8.688 -13.047 1.00 95.06 88 GLN A N 1
ATOM 686 C CA . GLN A 1 88 ? -13.528 -8.826 -13.977 1.00 95.06 88 GLN A CA 1
ATOM 687 C C . GLN A 1 88 ? -14.765 -9.432 -13.307 1.00 95.06 88 GLN A C 1
ATOM 689 O O . GLN A 1 88 ? -15.860 -8.890 -13.444 1.00 95.06 88 GLN A O 1
ATOM 694 N N . SER A 1 89 ? -14.596 -10.522 -12.558 1.00 95.38 89 SER A N 1
ATOM 695 C CA . SER A 1 89 ? -15.697 -11.225 -11.885 1.00 95.38 89 SER A CA 1
ATOM 696 C C . SER A 1 89 ? -16.308 -10.419 -10.737 1.00 95.38 89 SER A C 1
ATOM 698 O O . SER A 1 89 ? -17.505 -10.520 -10.477 1.00 95.38 89 SER A O 1
ATOM 700 N N . GLN A 1 90 ? -15.510 -9.578 -10.074 1.00 94.56 90 GLN A N 1
ATOM 701 C CA . GLN A 1 90 ? -15.927 -8.755 -8.937 1.00 94.56 90 GLN A CA 1
ATOM 702 C C . GLN A 1 90 ? -15.853 -7.256 -9.265 1.00 94.56 90 GLN A C 1
ATOM 704 O O . GLN A 1 90 ? -15.480 -6.441 -8.425 1.00 94.56 90 GLN A O 1
ATOM 709 N N . SER A 1 91 ? -16.232 -6.856 -10.483 1.00 93.19 91 SER A N 1
ATOM 710 C CA . SER A 1 91 ? -16.014 -5.491 -10.999 1.00 93.19 91 SER A CA 1
ATOM 711 C C . SER A 1 91 ? -16.650 -4.360 -10.181 1.00 93.19 91 SER A C 1
ATOM 713 O O . SER A 1 91 ? -16.276 -3.203 -10.338 1.00 93.19 91 SER A O 1
ATOM 715 N N . GLN A 1 92 ? -17.638 -4.659 -9.333 1.00 94.38 92 GLN A N 1
ATOM 716 C CA . GLN A 1 92 ? -18.265 -3.667 -8.450 1.00 94.38 92 GLN A CA 1
ATOM 717 C C . GLN A 1 92 ? -17.405 -3.318 -7.227 1.00 94.38 92 GLN A C 1
ATOM 719 O O . GLN A 1 92 ? -17.616 -2.269 -6.613 1.00 94.38 92 GLN A O 1
ATOM 724 N N . GLU A 1 93 ? -16.441 -4.174 -6.891 1.00 96.00 93 GLU A N 1
ATOM 725 C CA . GLU A 1 93 ? -15.572 -4.071 -5.715 1.00 96.00 93 GLU A CA 1
ATOM 726 C C . GLU A 1 93 ? -14.262 -3.320 -6.007 1.00 96.00 93 GLU A C 1
ATOM 728 O O . GLU A 1 93 ? -13.561 -2.923 -5.078 1.00 96.00 93 GLU A O 1
ATOM 733 N N . PHE A 1 94 ? -13.943 -3.083 -7.284 1.00 96.75 94 PHE A N 1
ATOM 734 C CA . PHE A 1 94 ? -12.674 -2.505 -7.737 1.00 96.75 94 PHE A CA 1
ATOM 735 C C . PHE A 1 94 ? -12.890 -1.302 -8.676 1.00 96.75 94 PHE A C 1
ATOM 737 O O . PHE A 1 94 ? -13.997 -1.102 -9.185 1.00 96.75 94 PHE A O 1
ATOM 744 N N . PRO A 1 95 ? -11.866 -0.453 -8.896 1.00 95.75 95 PRO A N 1
ATOM 745 C CA . PRO A 1 95 ? -11.935 0.630 -9.877 1.00 95.75 95 PRO A CA 1
ATOM 746 C C . PRO A 1 95 ? -12.194 0.117 -11.301 1.00 95.75 95 PRO A C 1
ATOM 748 O O . PRO A 1 95 ? -11.793 -0.992 -11.657 1.00 95.75 95 PRO A O 1
ATOM 751 N N . LEU A 1 96 ? -12.874 0.925 -12.119 1.00 93.00 96 LEU A N 1
ATOM 752 C CA . LEU A 1 96 ? -13.351 0.498 -13.439 1.00 93.00 96 LEU A CA 1
ATOM 753 C C . LEU A 1 96 ? -12.208 0.207 -14.411 1.00 93.00 96 LEU A C 1
ATOM 755 O O . LEU A 1 96 ? -12.329 -0.716 -15.210 1.00 93.00 96 LEU A O 1
ATOM 759 N N . GLU A 1 97 ? -11.105 0.943 -14.317 1.00 93.69 97 GLU A N 1
ATOM 760 C CA . GLU A 1 97 ? -9.933 0.765 -15.172 1.00 93.69 97 GLU A CA 1
ATOM 761 C C . GLU A 1 97 ? -9.235 -0.588 -14.951 1.00 93.69 97 GLU A C 1
ATOM 763 O O . GLU A 1 97 ? -8.565 -1.096 -15.843 1.00 93.69 97 GLU A O 1
ATOM 768 N N . CYS A 1 98 ? -9.419 -1.225 -13.787 1.00 93.88 98 CYS A N 1
ATOM 769 C CA . CYS A 1 98 ? -8.743 -2.480 -13.450 1.00 93.88 98 CYS A CA 1
ATOM 770 C C . CYS A 1 98 ? -9.212 -3.673 -14.296 1.00 93.88 98 CYS A C 1
ATOM 772 O O . CYS A 1 98 ? -8.525 -4.691 -14.350 1.00 93.88 98 CYS A O 1
ATOM 774 N N . ARG A 1 99 ? -10.372 -3.566 -14.958 1.00 90.56 99 ARG A N 1
ATOM 775 C CA . ARG A 1 99 ? -10.907 -4.620 -15.840 1.00 90.56 99 ARG A CA 1
ATOM 776 C C . ARG A 1 99 ? -10.419 -4.508 -17.287 1.00 90.56 99 ARG A C 1
ATOM 778 O O . ARG A 1 99 ? -10.710 -5.395 -18.091 1.00 90.56 99 ARG A O 1
ATOM 785 N N . GLU A 1 100 ? -9.746 -3.410 -17.623 1.00 92.31 100 GLU A N 1
ATOM 786 C CA . GLU A 1 100 ? -9.291 -3.101 -18.976 1.00 92.31 100 GLU A CA 1
ATOM 787 C C . GLU A 1 100 ? -7.978 -3.825 -19.300 1.00 92.31 100 GLU A C 1
ATOM 789 O O . GLU A 1 100 ? -7.157 -4.095 -18.421 1.00 92.31 100 GLU A O 1
ATOM 794 N N . GLY A 1 101 ? -7.757 -4.132 -20.584 1.00 91.94 101 GLY A N 1
ATOM 795 C CA . GLY A 1 101 ? -6.540 -4.823 -21.035 1.00 91.94 101 GLY A CA 1
ATOM 796 C C . GLY A 1 101 ? -5.257 -4.029 -20.767 1.00 91.94 101 GLY A C 1
ATOM 797 O O . GLY A 1 101 ? -4.183 -4.601 -20.609 1.00 91.94 101 GLY A O 1
ATOM 798 N N . ASP A 1 102 ? -5.359 -2.708 -20.657 1.00 91.81 102 ASP A N 1
ATOM 799 C CA . ASP A 1 102 ? -4.236 -1.824 -20.344 1.00 91.81 102 ASP A CA 1
ATOM 800 C C . ASP A 1 102 ? -3.727 -2.071 -18.921 1.00 91.81 102 ASP A C 1
ATOM 802 O O . ASP A 1 102 ? -2.518 -2.121 -18.691 1.00 91.81 102 ASP A O 1
ATOM 806 N N . TYR A 1 103 ? -4.632 -2.328 -17.972 1.00 93.25 103 TYR A N 1
ATOM 807 C CA . TYR A 1 103 ? -4.254 -2.658 -16.600 1.00 93.25 103 TYR A CA 1
ATOM 808 C C . TYR A 1 103 ? -3.578 -4.033 -16.506 1.00 93.25 103 TYR A C 1
ATOM 810 O O . TYR A 1 103 ? -2.608 -4.196 -15.768 1.00 93.25 103 TYR A O 1
ATOM 818 N N . GLU A 1 104 ? -4.033 -5.008 -17.298 1.00 94.62 104 GLU A N 1
ATOM 819 C CA . GLU A 1 104 ? -3.374 -6.314 -17.434 1.00 94.62 104 GLU A CA 1
ATOM 820 C C . GLU A 1 104 ? -1.940 -6.172 -17.961 1.00 94.62 104 GLU A C 1
ATOM 822 O O . GLU A 1 104 ? -1.015 -6.754 -17.393 1.00 94.62 104 GLU A O 1
ATOM 827 N N . ARG A 1 105 ? -1.723 -5.344 -18.992 1.00 93.06 105 ARG A N 1
ATOM 828 C CA . ARG A 1 105 ? -0.372 -5.054 -19.502 1.00 93.06 105 ARG A CA 1
ATOM 829 C C . ARG A 1 105 ? 0.519 -4.459 -18.411 1.00 93.06 105 ARG A C 1
ATOM 831 O O . ARG A 1 105 ? 1.632 -4.942 -18.199 1.00 93.06 105 ARG A O 1
ATOM 838 N N . ARG A 1 106 ? -0.000 -3.489 -17.649 1.00 92.38 106 ARG A N 1
ATOM 839 C CA . ARG A 1 106 ? 0.713 -2.890 -16.508 1.00 92.38 106 ARG A CA 1
ATOM 840 C C . ARG A 1 106 ? 1.057 -3.919 -15.427 1.00 92.38 106 ARG A C 1
ATOM 842 O O . ARG A 1 106 ? 2.163 -3.873 -14.895 1.00 92.38 106 ARG A O 1
ATOM 849 N N . LEU A 1 107 ? 0.157 -4.857 -15.117 1.00 93.56 107 LEU A N 1
ATOM 850 C CA . LEU A 1 107 ? 0.424 -5.956 -14.179 1.00 93.56 107 LEU A CA 1
ATOM 851 C C . LEU A 1 107 ? 1.582 -6.842 -14.659 1.00 93.56 107 LEU A C 1
ATOM 853 O O . LEU A 1 107 ? 2.487 -7.138 -13.879 1.00 93.56 107 LEU A O 1
ATOM 857 N N . THR A 1 108 ? 1.594 -7.222 -15.939 1.00 93.25 108 THR A N 1
ATOM 858 C CA . THR A 1 108 ? 2.666 -8.046 -16.522 1.00 93.25 108 THR A CA 1
ATOM 859 C C . THR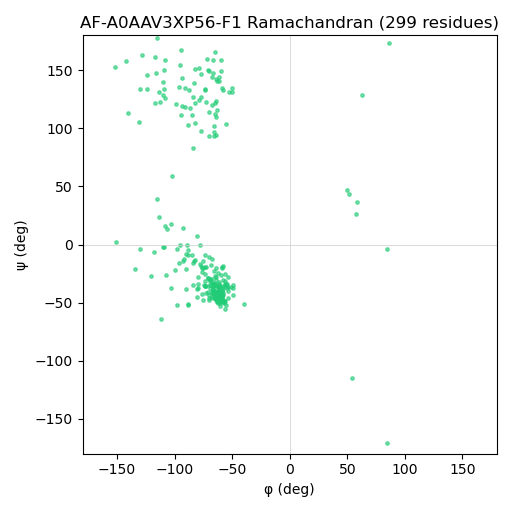 A 1 108 ? 4.021 -7.340 -16.492 1.00 93.25 108 THR A C 1
ATOM 861 O O . THR A 1 108 ? 5.039 -7.966 -16.188 1.00 93.25 108 THR A O 1
ATOM 864 N N . GLU A 1 109 ? 4.052 -6.041 -16.790 1.00 90.19 109 GLU A N 1
ATOM 865 C CA . GLU A 1 109 ? 5.286 -5.250 -16.809 1.00 90.19 109 GLU A CA 1
ATOM 866 C C . GLU A 1 109 ? 5.834 -4.948 -15.408 1.00 90.19 109 GLU A C 1
ATOM 868 O O . GLU A 1 109 ? 7.055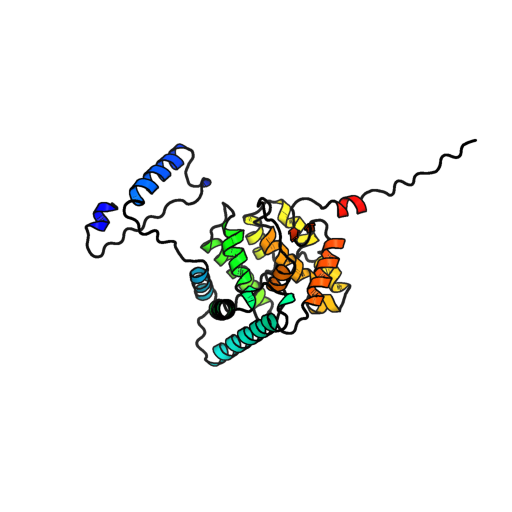 -4.921 -15.216 1.00 90.19 109 GLU A O 1
ATOM 873 N N . ALA A 1 110 ? 4.945 -4.737 -14.433 1.00 90.75 110 ALA A N 1
ATOM 874 C CA . ALA A 1 110 ? 5.308 -4.396 -13.060 1.00 90.75 110 ALA A CA 1
ATOM 875 C C . ALA A 1 110 ? 5.632 -5.620 -12.183 1.00 90.75 110 ALA A C 1
ATOM 877 O O . ALA A 1 110 ? 6.257 -5.457 -11.132 1.00 90.75 110 ALA A O 1
ATOM 878 N N . TYR A 1 111 ? 5.261 -6.836 -12.605 1.00 92.12 111 TYR A N 1
ATOM 879 C CA . TYR A 1 111 ? 5.469 -8.065 -11.833 1.00 92.12 111 TYR A CA 1
ATOM 880 C C . TYR A 1 111 ? 6.918 -8.210 -11.318 1.00 92.12 111 TYR A C 1
ATOM 882 O O . TYR A 1 111 ? 7.858 -8.088 -12.113 1.00 92.12 111 TYR A O 1
ATOM 890 N N . PRO A 1 112 ? 7.132 -8.515 -10.019 1.00 93.38 112 PRO A N 1
ATOM 891 C CA . PRO A 1 112 ? 6.150 -8.984 -9.025 1.00 93.38 112 PRO A CA 1
ATOM 892 C C . PRO A 1 112 ? 5.488 -7.879 -8.179 1.00 93.38 112 PRO A C 1
ATOM 894 O O . PRO A 1 112 ? 4.882 -8.163 -7.147 1.00 93.38 112 PRO A O 1
ATOM 897 N N . ILE A 1 113 ? 5.603 -6.610 -8.571 1.00 94.12 113 ILE A N 1
ATOM 898 C CA . ILE A 1 113 ? 5.020 -5.480 -7.838 1.00 94.12 113 ILE A CA 1
ATOM 899 C C . ILE A 1 113 ? 3.667 -5.115 -8.447 1.00 94.12 113 ILE A C 1
ATOM 901 O O . ILE A 1 113 ? 3.518 -5.019 -9.663 1.00 94.12 113 ILE A O 1
ATOM 905 N N . HIS A 1 114 ? 2.670 -4.877 -7.598 1.00 95.56 114 HIS A N 1
ATOM 906 C CA . HIS A 1 114 ? 1.356 -4.449 -8.053 1.00 95.56 114 HIS A CA 1
ATOM 907 C C . HIS A 1 114 ? 1.383 -2.972 -8.520 1.00 95.56 114 HIS A C 1
ATOM 909 O O . HIS A 1 114 ? 1.884 -2.127 -7.770 1.00 95.56 114 HIS A O 1
ATOM 915 N N . PRO A 1 115 ? 0.801 -2.610 -9.687 1.00 93.75 115 PRO A N 1
ATOM 916 C CA . PRO A 1 115 ? 0.837 -1.243 -10.225 1.00 93.75 115 PRO A CA 1
ATOM 917 C C . PRO A 1 115 ? 0.345 -0.170 -9.248 1.00 93.75 115 PRO A C 1
ATOM 919 O O . PRO A 1 115 ? 0.937 0.901 -9.160 1.00 93.75 115 PRO A O 1
ATOM 922 N N . GLU A 1 116 ? -0.679 -0.484 -8.447 1.00 94.62 116 GLU A N 1
ATOM 923 C CA . GLU A 1 116 ? -1.191 0.418 -7.403 1.00 94.62 116 GLU A CA 1
ATOM 924 C C . GLU A 1 116 ? -0.090 0.889 -6.435 1.00 94.62 116 GLU A C 1
ATOM 926 O O . GLU A 1 116 ? -0.074 2.063 -6.087 1.00 94.62 116 GLU A O 1
ATOM 931 N N . LEU A 1 117 ? 0.857 0.034 -6.018 1.00 94.19 117 LEU A N 1
ATOM 932 C CA . LEU A 1 117 ? 1.937 0.451 -5.110 1.00 94.19 117 LEU A CA 1
ATOM 933 C C . LEU A 1 117 ? 2.830 1.508 -5.758 1.00 94.19 117 LEU A C 1
ATOM 935 O O . LEU A 1 117 ? 3.149 2.524 -5.136 1.00 94.19 117 LEU A O 1
ATOM 939 N N . PHE A 1 118 ? 3.195 1.304 -7.020 1.00 88.81 118 PHE A N 1
ATOM 940 C CA . PHE A 1 118 ? 3.978 2.297 -7.731 1.00 88.81 118 PHE A CA 1
ATOM 941 C C . PHE A 1 118 ? 3.206 3.588 -7.976 1.00 88.81 118 PHE A C 1
ATOM 943 O O . PHE A 1 118 ? 3.785 4.660 -7.816 1.00 88.81 118 PHE A O 1
ATOM 950 N N . ASP A 1 119 ? 1.915 3.508 -8.294 1.00 88.56 119 ASP A N 1
ATOM 951 C CA . ASP A 1 119 ? 1.083 4.697 -8.474 1.00 88.56 119 ASP A CA 1
ATOM 952 C C . ASP A 1 119 ? 1.069 5.550 -7.203 1.00 88.56 119 ASP A C 1
ATOM 954 O O . ASP A 1 119 ? 1.199 6.771 -7.292 1.00 88.56 119 ASP A O 1
ATOM 958 N N . ARG A 1 120 ? 1.004 4.932 -6.015 1.00 89.69 120 ARG A N 1
ATOM 959 C CA . ARG A 1 120 ? 1.128 5.658 -4.739 1.00 89.69 120 ARG A CA 1
ATOM 960 C C . ARG A 1 120 ? 2.510 6.291 -4.581 1.00 89.69 120 ARG A C 1
ATOM 962 O O . ARG A 1 120 ? 2.612 7.476 -4.279 1.00 89.69 120 ARG A O 1
ATOM 969 N N . LEU A 1 121 ? 3.580 5.544 -4.829 1.00 88.50 121 LEU A N 1
ATOM 970 C CA . LEU A 1 121 ? 4.952 6.028 -4.642 1.00 88.50 121 LEU A CA 1
ATOM 971 C C . LEU A 1 121 ? 5.348 7.149 -5.624 1.00 88.50 121 LEU A C 1
ATOM 973 O O . LEU A 1 121 ? 5.992 8.122 -5.235 1.00 88.50 121 LEU A O 1
ATOM 977 N N . TYR A 1 122 ? 4.954 7.041 -6.892 1.00 81.94 122 TYR A N 1
AT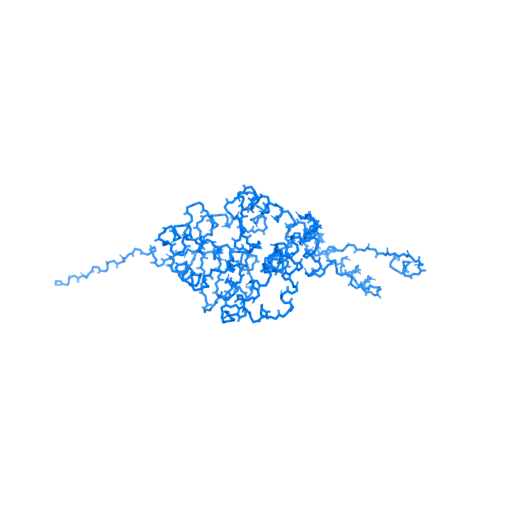OM 978 C CA . TYR A 1 122 ? 5.317 8.003 -7.935 1.00 81.94 122 TYR A CA 1
ATOM 979 C C . TYR A 1 122 ? 4.327 9.151 -8.099 1.00 81.94 122 TYR A C 1
ATOM 981 O O . TYR A 1 122 ? 4.724 10.189 -8.626 1.00 81.94 122 TYR A O 1
ATOM 989 N N . THR A 1 123 ? 3.080 9.009 -7.652 1.00 82.38 123 THR A N 1
ATOM 990 C CA . THR A 1 123 ? 2.096 10.103 -7.716 1.00 82.38 123 THR A CA 1
ATOM 991 C C . THR A 1 123 ? 2.005 10.833 -6.386 1.00 82.38 123 THR A C 1
ATOM 993 O O . THR A 1 123 ? 2.171 12.048 -6.349 1.00 82.38 123 THR A O 1
ATOM 996 N N . ASP A 1 124 ? 1.794 10.095 -5.295 1.00 85.56 124 ASP A N 1
ATOM 997 C CA . ASP A 1 124 ? 1.471 10.691 -4.000 1.00 85.56 124 ASP A CA 1
ATOM 998 C C . ASP A 1 124 ? 2.747 11.017 -3.215 1.00 85.56 124 ASP A C 1
ATOM 1000 O O . ASP A 1 124 ? 2.956 12.147 -2.797 1.00 85.56 124 ASP A O 1
ATOM 1004 N N . TRP A 1 125 ? 3.664 10.062 -3.051 1.00 85.31 125 TRP A N 1
ATOM 1005 C CA . TRP A 1 125 ? 4.894 10.310 -2.280 1.00 85.31 125 TRP A CA 1
ATOM 1006 C C . TRP A 1 125 ? 5.867 11.244 -3.001 1.00 85.31 125 TRP A C 1
ATOM 1008 O O . TRP A 1 125 ? 6.601 11.998 -2.367 1.00 85.31 125 TRP A O 1
ATOM 1018 N N . SER A 1 126 ? 5.836 11.246 -4.333 1.00 77.81 126 SER A N 1
ATOM 1019 C CA . SER A 1 126 ? 6.678 12.104 -5.169 1.00 77.81 126 SER A CA 1
ATOM 1020 C C . SER A 1 126 ? 6.313 13.594 -5.112 1.00 77.81 126 SER A C 1
ATOM 1022 O O . SER A 1 126 ? 7.077 14.419 -5.632 1.00 77.81 126 SER A O 1
ATOM 1024 N N . SER A 1 127 ? 5.165 13.930 -4.504 1.00 76.69 127 SER A N 1
ATOM 1025 C CA . SER A 1 127 ? 4.743 15.308 -4.246 1.00 76.69 127 SER A CA 1
ATOM 1026 C C . SER A 1 127 ? 5.325 15.885 -2.955 1.00 76.69 127 SER A C 1
ATOM 1028 O O . SER A 1 127 ? 5.152 17.073 -2.706 1.00 76.69 127 SER A O 1
ATOM 1030 N N . LEU A 1 128 ? 5.982 15.078 -2.117 1.00 78.12 128 LEU A N 1
ATOM 1031 C CA . LEU A 1 128 ? 6.642 15.567 -0.908 1.00 78.12 128 LEU A CA 1
ATOM 1032 C C . LEU A 1 128 ? 7.963 16.258 -1.276 1.00 78.12 128 LEU A C 1
ATOM 1034 O O . LEU A 1 128 ? 8.824 15.650 -1.908 1.00 78.12 128 LEU A O 1
ATOM 1038 N N . ASP A 1 129 ? 8.162 17.499 -0.821 1.00 67.50 129 ASP A N 1
ATOM 1039 C CA . ASP A 1 129 ? 9.301 18.349 -1.221 1.00 67.50 129 ASP A CA 1
ATOM 1040 C C . ASP A 1 129 ? 10.681 17.724 -0.965 1.00 67.50 129 ASP A C 1
ATOM 1042 O O . ASP A 1 129 ? 11.639 17.981 -1.694 1.00 67.50 129 ASP A O 1
ATOM 1046 N N . LYS A 1 130 ? 10.793 16.897 0.081 1.00 69.81 130 LYS A N 1
ATOM 1047 C CA . LYS A 1 130 ? 12.037 16.210 0.465 1.00 69.81 130 LYS A CA 1
ATOM 1048 C C . LYS A 1 130 ? 12.195 14.838 -0.200 1.00 69.81 130 LYS A C 1
ATOM 1050 O O . LYS A 1 130 ? 13.246 14.208 -0.061 1.00 69.81 130 LYS A O 1
ATOM 1055 N N . PHE A 1 131 ? 11.172 14.344 -0.898 1.00 74.31 131 PHE A N 1
ATOM 1056 C CA . PHE A 1 131 ? 11.159 12.995 -1.446 1.00 74.31 131 PHE A CA 1
ATOM 1057 C C . PHE A 1 131 ? 11.854 12.935 -2.806 1.00 74.31 131 PHE A C 1
ATOM 1059 O O . PHE A 1 131 ? 11.385 13.431 -3.830 1.00 74.31 131 PHE A O 1
ATOM 1066 N N . GLN A 1 132 ? 13.002 12.263 -2.830 1.00 69.31 132 GLN A N 1
ATOM 1067 C CA . GLN A 1 132 ? 13.759 12.049 -4.058 1.00 69.31 132 GLN A CA 1
ATOM 1068 C C . GLN A 1 132 ? 13.101 10.939 -4.875 1.00 69.31 132 GLN A C 1
ATOM 1070 O O . GLN A 1 132 ? 13.358 9.763 -4.628 1.00 69.31 132 GLN A O 1
ATOM 1075 N N . ARG A 1 133 ? 12.281 11.320 -5.860 1.00 67.38 133 ARG A N 1
ATOM 1076 C CA . ARG A 1 133 ? 11.362 10.432 -6.600 1.00 67.38 133 ARG A CA 1
ATOM 1077 C C . ARG A 1 133 ? 11.922 9.050 -6.941 1.00 67.38 133 ARG A C 1
ATOM 1079 O O . ARG A 1 133 ? 11.293 8.054 -6.623 1.00 67.38 133 ARG A O 1
ATOM 1086 N N . THR A 1 134 ? 13.110 8.958 -7.535 1.00 67.69 134 THR A N 1
ATOM 1087 C CA . THR A 1 134 ? 13.670 7.654 -7.940 1.00 67.69 134 THR A CA 1
ATOM 1088 C C . THR A 1 134 ? 14.523 7.008 -6.846 1.00 67.69 134 THR A C 1
ATOM 1090 O O . THR A 1 134 ? 14.466 5.795 -6.655 1.00 67.69 134 THR A O 1
ATOM 1093 N N . ARG A 1 135 ? 15.317 7.790 -6.099 1.00 79.12 135 ARG A N 1
ATOM 1094 C CA . ARG A 1 135 ? 16.232 7.244 -5.078 1.00 79.12 135 ARG A CA 1
ATOM 1095 C C . ARG A 1 135 ? 15.495 6.822 -3.806 1.00 79.12 135 ARG A C 1
ATOM 1097 O O . ARG A 1 135 ? 15.787 5.752 -3.290 1.00 79.12 135 ARG A O 1
ATOM 1104 N N . GLY A 1 136 ? 14.539 7.621 -3.335 1.00 82.62 136 GLY A N 1
ATOM 1105 C CA . GLY A 1 136 ? 13.691 7.303 -2.184 1.00 82.62 136 GLY A CA 1
ATOM 1106 C C . GLY A 1 136 ? 12.861 6.044 -2.424 1.00 82.62 136 GLY A C 1
ATOM 1107 O O . GLY A 1 136 ? 12.891 5.133 -1.604 1.00 82.62 136 GLY A O 1
ATOM 1108 N N . VAL A 1 137 ? 12.230 5.927 -3.601 1.00 85.75 137 VAL A N 1
ATOM 1109 C CA . VAL A 1 137 ? 11.487 4.714 -3.992 1.00 85.75 137 VAL A CA 1
ATOM 1110 C C . VAL A 1 137 ? 12.385 3.485 -4.007 1.00 85.75 137 VAL A C 1
ATOM 1112 O O . VAL A 1 137 ? 12.027 2.475 -3.414 1.00 85.75 137 VAL A O 1
ATOM 1115 N N . LEU A 1 138 ? 13.561 3.559 -4.638 1.00 87.69 138 LEU A N 1
ATOM 1116 C CA . LEU A 1 138 ? 14.486 2.424 -4.681 1.00 87.69 138 LEU A CA 1
ATOM 1117 C C . LEU A 1 138 ? 14.951 1.997 -3.286 1.00 87.69 138 LEU A C 1
ATOM 1119 O O . LEU A 1 138 ? 14.975 0.802 -3.010 1.00 87.69 138 LEU A O 1
ATOM 1123 N N . ARG A 1 139 ? 15.299 2.944 -2.404 1.00 89.50 139 ARG A N 1
ATOM 1124 C CA . ARG A 1 139 ? 15.718 2.626 -1.029 1.00 89.50 139 ARG A CA 1
ATOM 1125 C C . ARG A 1 139 ? 14.592 1.989 -0.223 1.00 89.50 139 ARG A C 1
ATOM 1127 O O . ARG A 1 139 ? 14.821 0.968 0.420 1.00 89.50 139 ARG A O 1
ATOM 1134 N N . LEU A 1 140 ? 13.392 2.565 -0.282 1.00 91.56 140 LEU A N 1
ATOM 1135 C CA . LEU A 1 140 ? 12.217 2.022 0.393 1.00 91.56 140 LEU A CA 1
ATOM 1136 C C . LEU A 1 140 ? 11.902 0.617 -0.117 1.00 91.56 140 LEU A C 1
ATOM 1138 O O . LEU A 1 140 ? 11.824 -0.316 0.673 1.00 91.56 140 LEU A O 1
ATOM 1142 N N . MET A 1 141 ? 11.785 0.446 -1.433 1.00 93.00 141 MET A N 1
ATOM 1143 C CA . MET A 1 141 ? 11.455 -0.846 -2.029 1.00 93.00 141 MET A CA 1
ATOM 1144 C C . MET A 1 141 ? 12.530 -1.900 -1.765 1.00 93.00 141 MET A C 1
ATOM 1146 O O . MET A 1 141 ? 12.178 -3.046 -1.518 1.00 93.00 141 MET A O 1
ATOM 1150 N N . ALA A 1 142 ? 13.816 -1.533 -1.745 1.00 93.44 142 ALA A N 1
ATOM 1151 C CA . ALA A 1 142 ? 14.884 -2.456 -1.366 1.00 93.44 142 ALA A CA 1
ATOM 1152 C C . ALA A 1 142 ? 14.696 -2.988 0.065 1.00 93.44 142 ALA A C 1
ATOM 1154 O O . ALA A 1 142 ? 14.753 -4.197 0.269 1.00 93.44 142 ALA A O 1
ATOM 1155 N N . LYS A 1 143 ? 14.398 -2.109 1.034 1.00 95.50 143 LYS A N 1
ATOM 1156 C CA . LYS A 1 143 ? 14.113 -2.505 2.426 1.00 95.50 143 LYS A CA 1
ATOM 1157 C C . LYS A 1 143 ? 12.858 -3.375 2.534 1.00 95.50 143 LYS A C 1
ATOM 1159 O O . LYS A 1 143 ? 12.878 -4.394 3.213 1.00 95.50 143 LYS A O 1
ATOM 1164 N N . VAL A 1 144 ? 11.785 -3.005 1.828 1.00 96.19 144 VAL A N 1
ATOM 1165 C CA . VAL A 1 144 ? 10.530 -3.776 1.799 1.00 96.19 144 VAL A CA 1
ATOM 1166 C C . VAL A 1 144 ? 10.764 -5.178 1.238 1.00 96.19 144 VAL A C 1
ATOM 1168 O O . VAL A 1 144 ? 10.373 -6.155 1.864 1.00 96.19 144 VAL A O 1
ATOM 1171 N N . ILE A 1 145 ? 11.418 -5.293 0.079 1.00 94.50 145 ILE A N 1
ATOM 1172 C CA . ILE A 1 145 ? 11.692 -6.586 -0.564 1.00 94.50 145 ILE A CA 1
ATOM 1173 C C . ILE A 1 145 ? 12.604 -7.439 0.312 1.00 94.50 145 ILE A C 1
ATOM 1175 O O . ILE A 1 145 ? 12.339 -8.626 0.472 1.00 94.50 145 ILE A O 1
ATOM 1179 N N . HIS A 1 146 ? 13.641 -6.840 0.901 1.00 94.88 146 HIS A N 1
ATOM 1180 C CA . HIS A 1 146 ? 14.534 -7.537 1.819 1.00 94.88 146 HIS A CA 1
ATOM 1181 C C . HIS A 1 146 ? 13.765 -8.128 3.007 1.00 94.88 146 HIS A C 1
ATOM 1183 O O . HIS A 1 146 ? 13.859 -9.330 3.241 1.00 94.88 146 HIS A O 1
ATOM 1189 N N . PHE A 1 147 ? 12.920 -7.330 3.670 1.00 96.38 147 PHE A N 1
ATOM 1190 C CA . PHE A 1 147 ? 12.084 -7.811 4.770 1.00 96.38 147 PHE A CA 1
ATOM 1191 C C . PHE A 1 147 ? 11.133 -8.935 4.330 1.00 96.38 147 PHE A C 1
ATOM 1193 O O . PHE A 1 147 ? 11.035 -9.964 4.994 1.00 96.38 147 PHE A O 1
ATOM 1200 N N . LEU A 1 148 ? 10.430 -8.767 3.203 1.00 95.56 148 LEU A N 1
ATOM 1201 C CA . LEU A 1 148 ? 9.498 -9.783 2.694 1.00 95.56 148 LEU A CA 1
ATOM 1202 C C . LEU A 1 148 ? 10.213 -11.095 2.343 1.00 95.56 148 LEU A C 1
ATOM 1204 O O . LEU A 1 148 ? 9.674 -12.174 2.587 1.00 95.56 148 LEU A O 1
ATOM 1208 N N . TRP A 1 149 ? 11.430 -11.007 1.807 1.00 93.75 149 TRP A N 1
ATOM 1209 C CA . TRP A 1 149 ? 12.261 -12.164 1.495 1.00 93.75 149 TRP A CA 1
ATOM 1210 C C . TRP A 1 149 ? 12.711 -12.901 2.762 1.00 93.75 149 TRP A C 1
ATOM 1212 O O . TRP A 1 149 ? 12.549 -14.117 2.840 1.00 93.75 149 TRP A O 1
ATOM 1222 N N . GLU A 1 150 ? 13.186 -12.182 3.784 1.00 96.00 150 GLU A N 1
ATOM 1223 C CA . GLU A 1 150 ? 13.569 -12.782 5.072 1.00 96.00 150 GLU A CA 1
ATOM 1224 C C . GLU A 1 150 ? 12.389 -13.470 5.770 1.00 96.00 150 GLU A C 1
ATOM 1226 O O . GLU A 1 150 ? 12.544 -14.542 6.353 1.00 96.00 150 GLU A O 1
ATOM 1231 N N . GLN A 1 151 ? 11.188 -12.896 5.666 1.00 94.31 151 GLN A N 1
ATOM 1232 C CA . GLN A 1 151 ? 9.965 -13.486 6.217 1.00 94.31 151 GLN A CA 1
ATOM 1233 C C . GLN A 1 151 ? 9.388 -14.624 5.361 1.00 94.31 151 GLN A C 1
ATOM 1235 O O . GLN A 1 151 ? 8.366 -15.203 5.733 1.00 94.31 151 GLN A O 1
ATOM 1240 N N . SER A 1 152 ? 10.021 -14.967 4.231 1.00 92.75 152 SER A N 1
ATOM 1241 C CA . SER A 1 152 ? 9.517 -15.966 3.278 1.00 92.75 152 SER A CA 1
ATOM 1242 C C . SER A 1 152 ? 8.063 -15.696 2.859 1.00 92.75 152 SER A C 1
ATOM 1244 O O . SER A 1 152 ? 7.233 -16.612 2.826 1.00 92.75 152 SER A O 1
ATOM 1246 N N . ASP A 1 153 ? 7.741 -14.427 2.580 1.00 92.44 153 ASP A N 1
ATOM 1247 C CA . ASP A 1 153 ? 6.395 -14.003 2.193 1.00 92.44 153 ASP A CA 1
ATOM 1248 C C . ASP A 1 153 ? 5.930 -14.747 0.928 1.00 92.44 153 ASP A C 1
ATOM 1250 O O . ASP A 1 153 ? 6.668 -14.892 -0.047 1.00 92.44 153 ASP A O 1
ATOM 1254 N N . ARG A 1 154 ? 4.693 -15.257 0.964 1.00 88.94 154 ARG A N 1
ATOM 1255 C CA . ARG A 1 154 ? 4.095 -16.076 -0.106 1.00 88.94 154 ARG A CA 1
ATOM 1256 C C . ARG A 1 154 ? 3.032 -15.330 -0.914 1.00 88.94 154 ARG A C 1
ATOM 1258 O O . ARG A 1 154 ? 2.248 -15.969 -1.614 1.00 88.94 154 ARG A O 1
ATOM 1265 N N . SER A 1 155 ? 2.945 -14.009 -0.773 1.00 91.19 155 SER A N 1
ATOM 1266 C CA . SER A 1 155 ? 1.999 -13.199 -1.539 1.00 91.19 155 SER A CA 1
ATOM 1267 C C . SER A 1 155 ? 2.297 -13.312 -3.029 1.00 91.19 155 SER A C 1
ATOM 1269 O O . SER A 1 155 ? 3.452 -13.371 -3.447 1.00 91.19 155 SER A O 1
ATOM 1271 N N . LEU A 1 156 ? 1.243 -13.309 -3.843 1.00 92.81 156 LEU A N 1
ATOM 1272 C CA . LEU A 1 156 ? 1.384 -13.429 -5.297 1.00 92.81 156 LEU A CA 1
ATOM 1273 C C . LEU A 1 156 ? 2.012 -12.177 -5.923 1.00 92.81 156 LEU A C 1
ATOM 1275 O O . LEU A 1 156 ? 2.672 -12.258 -6.959 1.00 92.81 156 LEU A O 1
ATOM 1279 N N . LEU A 1 157 ? 1.777 -11.025 -5.295 1.00 95.31 157 LEU A N 1
ATOM 1280 C CA . LEU A 1 157 ? 2.278 -9.714 -5.685 1.00 95.31 157 LEU A CA 1
ATOM 1281 C C . LEU A 1 157 ? 2.643 -8.908 -4.438 1.00 95.31 157 LEU A C 1
ATOM 1283 O O . LEU A 1 157 ? 2.107 -9.139 -3.355 1.00 95.31 157 LEU A O 1
ATOM 1287 N N . ILE A 1 158 ? 3.504 -7.908 -4.613 1.00 96.00 158 ILE A N 1
ATOM 1288 C CA . ILE A 1 158 ? 3.777 -6.892 -3.594 1.00 96.00 158 ILE A CA 1
ATOM 1289 C C . ILE A 1 158 ? 2.767 -5.752 -3.771 1.00 96.00 158 ILE A C 1
ATOM 1291 O O . ILE A 1 158 ? 2.893 -4.933 -4.684 1.00 96.00 158 ILE A O 1
ATOM 1295 N N . LEU A 1 159 ? 1.754 -5.711 -2.906 1.00 97.00 159 LEU A N 1
ATOM 1296 C CA . LEU A 1 159 ? 0.729 -4.666 -2.848 1.00 97.00 159 LEU A CA 1
ATOM 1297 C C . LEU A 1 159 ? 1.097 -3.564 -1.832 1.00 97.00 159 LEU A C 1
ATOM 1299 O O . LEU A 1 159 ? 1.967 -3.776 -0.983 1.00 97.00 159 LEU A O 1
ATOM 1303 N N . PRO A 1 160 ? 0.403 -2.404 -1.829 1.00 96.88 160 PRO A N 1
ATOM 1304 C CA . PRO A 1 160 ? 0.505 -1.429 -0.737 1.00 96.88 160 PRO A CA 1
ATOM 1305 C C . PRO A 1 160 ? 0.337 -2.038 0.659 1.00 96.88 160 PRO A C 1
ATOM 1307 O O . PRO A 1 160 ? 1.050 -1.667 1.590 1.00 96.88 160 PRO A O 1
ATOM 1310 N N . ALA A 1 161 ? -0.555 -3.019 0.801 1.00 97.00 161 ALA A N 1
ATOM 1311 C CA . ALA A 1 161 ? -0.763 -3.750 2.045 1.00 97.00 161 ALA A CA 1
ATOM 1312 C C . ALA A 1 161 ? 0.446 -4.580 2.523 1.00 97.00 161 ALA A C 1
ATOM 1314 O O . ALA A 1 161 ? 0.519 -4.930 3.705 1.00 97.00 161 ALA A O 1
ATOM 1315 N N . ASN A 1 162 ? 1.388 -4.921 1.639 1.00 95.69 162 ASN A N 1
ATOM 1316 C CA . ASN A 1 162 ? 2.558 -5.726 1.991 1.00 95.69 162 ASN A CA 1
ATOM 1317 C C . ASN A 1 162 ? 3.686 -4.900 2.617 1.00 95.69 162 ASN A C 1
ATOM 1319 O O . ASN A 1 162 ? 4.585 -5.488 3.208 1.00 95.69 162 ASN A O 1
ATOM 1323 N N . VAL A 1 163 ? 3.636 -3.565 2.546 1.00 96.81 163 VAL A N 1
ATOM 1324 C CA . VAL A 1 163 ? 4.675 -2.696 3.120 1.00 96.81 163 VAL A CA 1
ATOM 1325 C C . VAL A 1 163 ? 4.724 -2.880 4.651 1.00 96.81 163 VAL A C 1
ATOM 1327 O O . VAL A 1 163 ? 3.738 -2.570 5.328 1.00 96.81 163 VAL A O 1
ATOM 1330 N N . PRO A 1 164 ? 5.831 -3.395 5.224 1.00 95.25 164 PRO A N 1
ATOM 1331 C CA . PRO A 1 164 ? 5.921 -3.744 6.638 1.00 95.25 164 PRO A CA 1
ATOM 1332 C C . PRO A 1 164 ? 6.267 -2.516 7.488 1.00 95.25 164 PRO A C 1
ATOM 1334 O O . PRO A 1 164 ? 7.412 -2.283 7.845 1.00 95.25 164 PRO A O 1
ATOM 1337 N N . MET A 1 165 ? 5.265 -1.716 7.837 1.00 95.12 165 MET A N 1
ATOM 1338 C CA . MET A 1 165 ? 5.445 -0.470 8.601 1.00 95.12 165 MET A CA 1
ATOM 1339 C C . MET A 1 165 ? 5.775 -0.690 10.089 1.00 95.12 165 MET A C 1
ATOM 1341 O O . MET A 1 165 ? 6.096 0.265 10.791 1.00 95.12 165 MET A O 1
ATOM 1345 N N . ALA A 1 166 ? 5.677 -1.931 10.572 1.00 93.62 166 ALA A N 1
ATOM 1346 C CA . ALA A 1 166 ? 6.164 -2.366 11.880 1.00 93.62 166 ALA A CA 1
ATOM 1347 C C . ALA A 1 166 ? 7.690 -2.543 11.928 1.00 93.62 166 ALA A C 1
ATOM 1349 O O . ALA A 1 166 ? 8.268 -2.522 13.012 1.00 93.62 166 ALA A O 1
ATOM 1350 N N . ASP A 1 167 ? 8.327 -2.776 10.775 1.00 95.62 167 ASP A N 1
ATOM 1351 C CA . ASP A 1 167 ? 9.778 -2.895 10.684 1.00 95.62 167 ASP A CA 1
ATOM 1352 C C . ASP A 1 167 ? 10.425 -1.517 10.841 1.00 95.62 167 ASP A C 1
ATOM 1354 O O . ASP A 1 167 ? 10.012 -0.547 10.201 1.00 95.62 167 ASP A O 1
ATOM 1358 N N . SER A 1 168 ? 11.455 -1.422 11.678 1.00 93.44 168 SER A N 1
ATOM 1359 C CA . SER A 1 168 ? 12.074 -0.140 12.017 1.00 93.44 168 SER A CA 1
ATOM 1360 C C . SER A 1 168 ? 12.787 0.504 10.827 1.00 93.44 168 SER A C 1
ATOM 1362 O O . SER A 1 168 ? 12.765 1.731 10.693 1.00 93.44 168 SER A O 1
ATOM 1364 N N . GLN A 1 169 ? 13.380 -0.286 9.925 1.00 94.12 169 GLN A N 1
ATOM 1365 C CA . GLN A 1 169 ? 14.092 0.247 8.764 1.00 94.12 169 GLN A CA 1
ATOM 1366 C C . GLN A 1 169 ? 13.126 0.814 7.725 1.00 94.12 169 GLN A C 1
ATOM 1368 O O . GLN A 1 169 ? 13.403 1.876 7.149 1.00 94.12 169 GLN A O 1
ATOM 1373 N N . VAL A 1 170 ? 12.013 0.116 7.482 1.00 94.56 170 VAL A N 1
ATOM 1374 C CA . VAL A 1 170 ? 10.940 0.556 6.581 1.00 94.56 170 VAL A CA 1
ATOM 1375 C C . VAL A 1 170 ? 10.180 1.733 7.180 1.00 94.56 170 VAL A C 1
ATOM 1377 O O . VAL A 1 170 ? 9.980 2.731 6.489 1.00 94.56 170 VAL A O 1
ATOM 1380 N N . GLN A 1 171 ? 9.816 1.669 8.463 1.00 94.00 171 GLN A N 1
ATOM 1381 C CA . GLN A 1 171 ? 9.146 2.768 9.156 1.00 94.00 171 GLN A CA 1
ATOM 1382 C C . GLN A 1 171 ? 9.988 4.043 9.100 1.00 94.00 171 GLN A C 1
ATOM 1384 O O . GLN A 1 171 ? 9.474 5.079 8.692 1.00 94.00 171 GLN A O 1
ATOM 1389 N N . SER A 1 172 ? 11.281 3.955 9.431 1.00 91.56 172 SER A N 1
ATOM 1390 C CA . SER A 1 172 ? 12.200 5.094 9.377 1.00 91.56 172 SER A CA 1
ATOM 1391 C C . SER A 1 172 ? 12.293 5.693 7.972 1.00 91.56 172 SER A C 1
ATOM 1393 O O . SER A 1 172 ? 12.304 6.911 7.829 1.00 91.56 172 SER A O 1
ATOM 1395 N N . GLU A 1 173 ? 12.307 4.864 6.924 1.00 91.06 173 GLU A N 1
ATOM 1396 C CA . GLU A 1 173 ? 12.339 5.352 5.540 1.00 91.06 173 GLU A CA 1
ATOM 1397 C C . GLU A 1 173 ? 11.059 6.107 5.153 1.00 91.06 173 GLU A C 1
ATOM 1399 O O . GLU A 1 173 ? 11.131 7.124 4.467 1.00 91.06 173 GLU A O 1
ATOM 1404 N N . LEU A 1 174 ? 9.895 5.623 5.595 1.00 90.62 174 LEU A N 1
ATOM 1405 C CA . LEU A 1 174 ? 8.600 6.254 5.333 1.00 90.62 174 LEU A CA 1
ATOM 1406 C C . LEU A 1 174 ? 8.455 7.568 6.108 1.00 90.62 174 LEU A C 1
ATOM 1408 O O . LEU A 1 174 ? 8.081 8.592 5.538 1.00 90.62 174 LEU A O 1
ATOM 1412 N N . THR A 1 175 ? 8.767 7.561 7.404 1.00 90.19 175 THR A N 1
ATOM 1413 C CA . THR A 1 175 ? 8.560 8.722 8.280 1.00 90.19 175 THR A CA 1
ATOM 1414 C C . THR A 1 175 ? 9.603 9.812 8.092 1.00 90.19 175 THR A C 1
ATOM 1416 O O . THR A 1 175 ? 9.298 10.966 8.371 1.00 90.19 175 THR A O 1
ATOM 1419 N N . HIS A 1 176 ? 10.778 9.506 7.529 1.00 86.75 176 HIS A N 1
ATOM 1420 C CA . HIS A 1 176 ? 11.822 10.495 7.230 1.00 86.75 176 HIS A CA 1
ATOM 1421 C C . HIS A 1 176 ? 11.329 11.684 6.383 1.00 86.75 176 HIS A C 1
ATOM 1423 O O . HIS A 1 176 ? 11.878 12.785 6.456 1.00 86.75 176 HIS A O 1
ATOM 1429 N N . TYR A 1 177 ? 10.299 11.465 5.566 1.00 81.00 177 TYR A N 1
ATOM 1430 C CA . TYR A 1 177 ? 9.729 12.474 4.673 1.00 81.00 177 TYR A CA 1
ATOM 1431 C C . TYR A 1 177 ? 8.479 13.161 5.225 1.00 81.00 177 TYR A C 1
ATOM 1433 O O . TYR A 1 177 ? 7.946 14.063 4.577 1.00 81.00 177 TYR A O 1
ATOM 1441 N N . LEU A 1 178 ? 8.001 12.728 6.388 1.00 85.44 178 LEU A N 1
ATOM 1442 C CA . LEU A 1 178 ? 6.736 13.145 6.970 1.00 85.44 178 LEU A CA 1
ATOM 1443 C C . LEU A 1 178 ? 6.962 13.912 8.285 1.00 85.44 178 LEU A C 1
ATOM 1445 O O . LEU A 1 178 ? 8.086 14.111 8.730 1.00 85.44 178 LEU A O 1
ATOM 1449 N N . GLU A 1 179 ? 5.875 14.384 8.894 1.00 81.06 179 GLU A N 1
ATOM 1450 C CA . GLU A 1 179 ? 5.903 15.035 10.211 1.00 81.06 179 GLU A CA 1
ATOM 1451 C C . GLU A 1 179 ? 6.191 14.018 11.341 1.00 81.06 179 GLU A C 1
ATOM 1453 O O . GLU A 1 179 ? 5.764 12.865 11.271 1.00 81.06 179 GLU A O 1
ATOM 1458 N N . ASP A 1 180 ? 6.837 14.442 12.433 1.00 78.38 180 ASP A N 1
ATOM 1459 C CA . ASP A 1 180 ? 7.268 13.546 13.532 1.00 78.38 180 ASP A CA 1
ATOM 1460 C C . ASP A 1 180 ? 6.117 12.768 14.206 1.00 78.38 180 ASP A C 1
ATOM 1462 O O . ASP A 1 180 ? 6.314 11.721 14.821 1.00 78.38 180 ASP A O 1
ATOM 1466 N N . GLN A 1 181 ? 4.882 13.250 14.054 1.00 88.00 181 GLN A N 1
ATOM 1467 C CA . GLN A 1 181 ? 3.675 12.666 14.643 1.00 88.00 181 GLN A CA 1
ATOM 1468 C C . GLN A 1 181 ? 3.300 11.294 14.054 1.00 88.00 181 GLN A C 1
ATOM 1470 O O . GLN A 1 181 ? 2.458 10.604 14.625 1.00 88.00 181 GLN A O 1
ATOM 1475 N N . TRP A 1 182 ? 3.892 10.868 12.933 1.00 91.31 182 TRP A N 1
ATOM 1476 C CA . TRP A 1 182 ? 3.485 9.633 12.255 1.00 91.31 182 TRP A CA 1
ATOM 1477 C C . TRP A 1 182 ? 3.916 8.343 12.952 1.00 91.31 182 TRP A C 1
ATOM 1479 O O . TRP A 1 182 ? 3.176 7.365 12.879 1.00 91.31 182 TRP A O 1
ATOM 1489 N N . VAL A 1 183 ? 5.055 8.322 13.648 1.00 92.88 183 VAL A N 1
ATOM 1490 C CA . VAL A 1 183 ? 5.537 7.118 14.355 1.00 92.88 183 VAL A CA 1
ATOM 1491 C C . VAL A 1 183 ? 4.503 6.587 15.363 1.00 92.88 183 VAL A C 1
ATOM 1493 O O . VAL A 1 183 ? 4.059 5.448 15.196 1.00 92.88 183 VAL A O 1
ATOM 1496 N N . PRO A 1 184 ? 4.009 7.384 16.336 1.00 93.25 184 PRO A N 1
ATOM 1497 C CA . PRO A 1 184 ? 3.022 6.888 17.300 1.00 93.25 184 PRO A CA 1
ATOM 1498 C C . PRO A 1 184 ? 1.680 6.509 16.653 1.00 93.25 184 PRO A C 1
ATOM 1500 O O . PRO A 1 184 ? 0.965 5.641 17.156 1.00 93.25 184 PRO A O 1
ATOM 1503 N N . ILE A 1 185 ? 1.322 7.125 15.522 1.00 94.69 185 ILE A N 1
ATOM 1504 C CA . ILE A 1 185 ? 0.106 6.778 14.771 1.00 94.69 185 ILE A CA 1
ATOM 1505 C C . ILE A 1 185 ? 0.262 5.407 14.117 1.00 94.69 185 ILE A C 1
ATOM 1507 O O . ILE A 1 185 ? -0.658 4.590 14.188 1.00 94.69 185 ILE A O 1
ATOM 1511 N N . ILE A 1 186 ? 1.427 5.135 13.518 1.00 95.25 186 ILE A N 1
ATOM 1512 C CA . ILE A 1 186 ? 1.726 3.836 12.915 1.00 95.25 186 ILE A CA 1
ATOM 1513 C C . ILE A 1 186 ? 1.670 2.738 13.974 1.00 95.25 186 ILE A C 1
ATOM 1515 O O . ILE A 1 186 ? 1.026 1.707 13.766 1.00 95.25 186 ILE A O 1
ATOM 1519 N N . GLU A 1 187 ? 2.294 2.974 15.126 1.00 94.69 187 GLU A N 1
ATOM 1520 C CA . GLU A 1 187 ? 2.329 2.011 16.226 1.00 94.69 187 GLU A CA 1
ATOM 1521 C C . GLU A 1 187 ? 0.938 1.689 16.780 1.00 94.69 187 GLU A C 1
ATOM 1523 O O . GLU A 1 187 ? 0.661 0.543 17.136 1.00 94.69 187 GLU A O 1
ATOM 1528 N N . LYS A 1 188 ? 0.049 2.684 16.831 1.00 94.94 188 LYS A N 1
ATOM 1529 C CA . LYS A 1 188 ? -1.273 2.531 17.437 1.00 94.94 188 LYS A CA 1
ATOM 1530 C C . LYS A 1 188 ? -2.339 2.025 16.468 1.00 94.94 188 LYS A C 1
ATOM 1532 O O . LYS A 1 188 ? -3.039 1.066 16.785 1.00 94.94 188 LYS A O 1
ATOM 1537 N N . ASP A 1 189 ? -2.474 2.659 15.307 1.00 95.19 189 ASP A N 1
ATOM 1538 C CA . ASP A 1 189 ? -3.639 2.486 14.428 1.00 95.19 189 ASP A CA 1
ATOM 1539 C C . ASP A 1 189 ? -3.298 1.896 13.052 1.00 95.19 189 ASP A C 1
ATOM 1541 O O . ASP A 1 189 ? -4.222 1.590 12.301 1.00 95.19 189 ASP A O 1
ATOM 1545 N N . VAL A 1 190 ? -2.017 1.707 12.704 1.00 95.88 190 VAL A N 1
ATOM 1546 C CA . VAL A 1 190 ? -1.634 1.209 11.369 1.00 95.88 190 VAL A CA 1
ATOM 1547 C C . VAL A 1 190 ? -1.040 -0.189 11.405 1.00 95.88 190 VAL A C 1
ATOM 1549 O O . VAL A 1 190 ? -1.621 -1.094 10.809 1.00 95.88 190 VAL A O 1
ATOM 1552 N N . ASP A 1 191 ? 0.113 -0.370 12.049 1.00 95.25 191 ASP A N 1
ATOM 1553 C CA . ASP A 1 191 ? 0.896 -1.600 11.900 1.00 95.25 191 ASP A CA 1
ATOM 1554 C C . ASP A 1 191 ? 1.757 -2.000 13.107 1.00 95.25 191 ASP A C 1
ATOM 1556 O O . ASP A 1 191 ? 2.460 -3.003 13.037 1.00 95.25 191 ASP A O 1
ATOM 1560 N N . GLY A 1 192 ? 1.731 -1.265 14.221 1.00 93.12 192 GLY A N 1
ATOM 1561 C CA . GLY A 1 192 ? 2.509 -1.643 15.407 1.00 93.12 192 GLY A CA 1
ATOM 1562 C C . GLY A 1 192 ? 2.153 -3.026 15.967 1.00 93.12 192 GLY A C 1
ATOM 1563 O O . GLY A 1 192 ? 1.050 -3.532 15.764 1.00 93.12 192 GLY A O 1
ATOM 1564 N N . ILE A 1 193 ? 3.072 -3.625 16.730 1.00 90.69 193 ILE A N 1
ATOM 1565 C CA . ILE A 1 193 ? 2.955 -4.994 17.283 1.00 90.69 193 ILE A CA 1
ATOM 1566 C C . ILE A 1 193 ? 1.677 -5.188 18.123 1.00 90.69 193 ILE A C 1
ATOM 1568 O O . ILE A 1 193 ? 1.070 -6.261 18.100 1.00 90.69 193 ILE A O 1
ATOM 1572 N N . ASN A 1 194 ? 1.254 -4.136 18.829 1.00 92.12 194 ASN A N 1
ATOM 1573 C CA . ASN A 1 194 ? 0.041 -4.095 19.653 1.00 92.12 194 ASN A CA 1
ATOM 1574 C C . ASN A 1 194 ? -1.015 -3.130 19.089 1.00 92.12 194 ASN A C 1
ATOM 1576 O O . ASN A 1 194 ? -1.847 -2.607 19.828 1.00 92.12 194 ASN A O 1
ATOM 1580 N N . SER A 1 195 ? -0.958 -2.861 17.785 1.00 96.38 195 SER A N 1
ATOM 1581 C CA . SER A 1 195 ? -1.871 -1.933 17.127 1.00 96.38 195 SER A CA 1
ATOM 1582 C C . SER A 1 195 ? -3.313 -2.447 17.116 1.00 96.38 195 SER A C 1
ATOM 1584 O O . SER A 1 195 ? -3.595 -3.651 17.227 1.00 96.38 195 SER A O 1
ATOM 1586 N N . LEU A 1 196 ? -4.253 -1.518 16.949 1.00 96.56 196 LEU A N 1
ATOM 1587 C CA . LEU A 1 196 ? -5.671 -1.826 16.803 1.00 96.56 196 LEU A CA 1
ATOM 1588 C C . LEU A 1 196 ? -5.942 -2.845 15.676 1.00 96.56 196 LEU A C 1
ATOM 1590 O O . LEU A 1 196 ? -6.676 -3.798 15.941 1.00 96.56 196 LEU A O 1
ATOM 1594 N N . PRO A 1 197 ? -5.361 -2.733 14.461 1.00 97.12 197 PRO A N 1
ATOM 1595 C CA . PRO A 1 197 ? -5.618 -3.691 13.386 1.00 97.12 197 PRO A CA 1
ATOM 1596 C C . PRO A 1 197 ? -5.258 -5.129 13.759 1.00 97.12 197 PRO A C 1
ATOM 1598 O O . PRO A 1 197 ? -6.069 -6.029 13.557 1.00 97.12 197 PRO A O 1
ATOM 1601 N N . ILE A 1 198 ? -4.098 -5.342 14.393 1.00 96.19 198 ILE A N 1
ATOM 1602 C CA . ILE A 1 198 ? -3.683 -6.670 14.870 1.00 96.19 198 ILE A CA 1
ATOM 1603 C C . ILE A 1 198 ? -4.656 -7.194 15.928 1.00 96.19 198 ILE A C 1
ATOM 1605 O O . ILE A 1 198 ? -5.012 -8.372 15.925 1.00 96.19 198 ILE A O 1
ATOM 1609 N N . THR A 1 199 ? -5.109 -6.324 16.827 1.00 96.75 199 THR A N 1
ATOM 1610 C CA . THR A 1 199 ? -6.073 -6.696 17.866 1.00 96.75 199 THR A CA 1
ATOM 1611 C C . THR A 1 199 ? -7.413 -7.123 17.261 1.00 96.75 199 THR A C 1
ATOM 1613 O O . THR A 1 199 ? -7.948 -8.166 17.637 1.00 96.75 199 THR A O 1
ATOM 1616 N N . LEU A 1 200 ? -7.932 -6.373 16.286 1.00 96.62 200 LEU A N 1
ATOM 1617 C CA . LEU A 1 200 ? -9.183 -6.698 15.593 1.00 96.62 200 LEU A CA 1
ATOM 1618 C C . LEU A 1 200 ? -9.082 -7.988 14.776 1.00 96.62 200 LEU A C 1
ATOM 1620 O O . LEU A 1 200 ? -10.017 -8.792 14.787 1.00 96.62 200 LEU A O 1
ATOM 1624 N N . ASP A 1 201 ? -7.948 -8.202 14.110 1.00 97.00 201 ASP A N 1
ATOM 1625 C 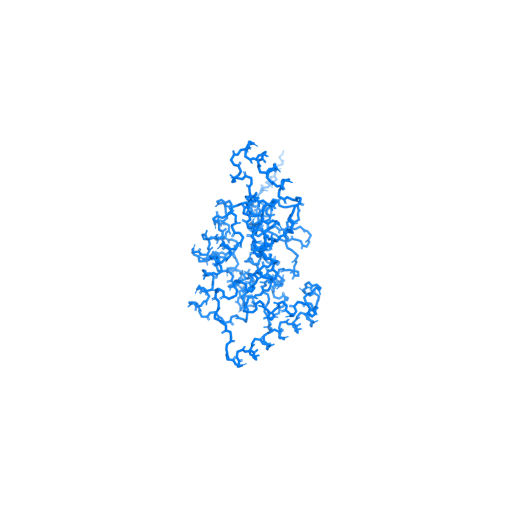CA . ASP A 1 201 ? -7.670 -9.425 13.362 1.00 97.00 201 ASP A CA 1
ATOM 1626 C C . ASP A 1 201 ? -7.592 -10.648 14.295 1.00 97.00 201 ASP A C 1
ATOM 1628 O O . ASP A 1 201 ? -8.160 -11.693 13.983 1.00 97.00 201 ASP A O 1
ATOM 1632 N N . ARG A 1 202 ? -6.981 -10.523 15.484 1.00 96.25 202 ARG A N 1
ATOM 1633 C CA . ARG A 1 202 ? -6.940 -11.604 16.495 1.00 96.25 202 ARG A CA 1
ATOM 1634 C C . ARG A 1 202 ? -8.313 -11.926 17.086 1.00 96.25 202 ARG A C 1
ATOM 1636 O O . ARG A 1 202 ? -8.594 -13.082 17.383 1.00 96.25 202 ARG A O 1
ATOM 1643 N N . GLN A 1 203 ? -9.167 -10.919 17.266 1.00 95.50 203 GLN A N 1
ATOM 1644 C CA . GLN A 1 203 ? -10.512 -11.094 17.824 1.00 95.50 203 GLN A CA 1
ATOM 1645 C C . GLN A 1 203 ? -11.495 -11.754 16.848 1.00 95.50 203 GLN A C 1
ATOM 1647 O O . GLN A 1 203 ? -12.541 -12.242 17.274 1.00 95.50 203 GLN A O 1
ATOM 1652 N N . ASN A 1 204 ? -11.205 -11.746 15.543 1.00 94.88 204 ASN A N 1
ATOM 1653 C CA . ASN A 1 204 ? -12.095 -12.293 14.527 1.00 94.88 204 ASN A CA 1
ATOM 1654 C C . ASN A 1 204 ? -11.338 -13.234 13.575 1.00 94.88 204 ASN A C 1
ATOM 1656 O O . ASN A 1 204 ? -10.655 -12.747 12.674 1.00 94.88 204 ASN A O 1
ATOM 1660 N N . PRO A 1 205 ? -11.523 -14.564 13.685 1.00 94.44 205 PRO A N 1
ATOM 1661 C CA . PRO A 1 205 ? -10.817 -15.538 12.850 1.00 94.44 205 PRO A CA 1
ATOM 1662 C C . PRO A 1 205 ? -10.950 -15.308 11.337 1.00 94.44 205 PRO A C 1
ATOM 1664 O O . PRO A 1 205 ? -9.991 -15.529 10.598 1.00 94.44 205 PRO A O 1
ATOM 1667 N N . ASN A 1 206 ? -12.101 -14.811 10.863 1.00 94.31 206 ASN A N 1
ATOM 1668 C CA . ASN A 1 206 ? -12.318 -14.538 9.437 1.00 94.31 206 ASN A CA 1
ATOM 1669 C C . ASN A 1 206 ? -11.477 -13.357 8.931 1.00 94.31 206 ASN A C 1
ATOM 1671 O O . ASN A 1 206 ? -11.075 -13.348 7.770 1.00 94.31 206 ASN A O 1
ATOM 1675 N N . LEU A 1 207 ? -11.208 -12.370 9.792 1.00 95.00 207 LEU A N 1
ATOM 1676 C CA . LEU A 1 207 ? -10.317 -11.249 9.483 1.00 95.00 207 LEU A CA 1
ATOM 1677 C C . LEU A 1 207 ? -8.852 -11.664 9.667 1.00 95.00 207 LEU A C 1
ATOM 1679 O O . LEU A 1 207 ? -8.025 -11.446 8.779 1.00 95.00 207 LEU A O 1
ATOM 1683 N N . GLY A 1 208 ? -8.559 -12.344 10.780 1.00 94.44 208 GLY A N 1
ATOM 1684 C CA . GLY A 1 208 ? -7.232 -12.828 11.145 1.00 94.44 208 GLY A CA 1
ATOM 1685 C C . GLY A 1 208 ? -6.608 -13.760 10.114 1.00 94.44 208 GLY A C 1
ATOM 1686 O O . GLY A 1 208 ? -5.417 -13.629 9.842 1.00 94.44 208 GLY A O 1
ATOM 1687 N N . ARG A 1 209 ? -7.408 -14.613 9.455 1.00 93.88 209 ARG A N 1
ATOM 1688 C CA . ARG A 1 209 ? -6.949 -15.491 8.362 1.00 93.88 209 ARG A CA 1
ATOM 1689 C C . ARG A 1 209 ? -6.170 -14.741 7.276 1.00 93.88 209 ARG A C 1
ATOM 1691 O O . ARG A 1 209 ? -5.221 -15.294 6.731 1.00 93.88 209 ARG A O 1
ATOM 1698 N N . TYR A 1 210 ? -6.566 -13.507 6.970 1.00 93.56 210 TYR A N 1
ATOM 1699 C CA . TYR A 1 210 ? -5.942 -12.681 5.932 1.00 93.56 210 TYR A CA 1
ATOM 1700 C C . TYR A 1 210 ? -5.150 -11.500 6.502 1.00 93.56 210 TYR A C 1
ATOM 1702 O O . TYR A 1 210 ? -4.559 -10.737 5.741 1.00 93.56 210 TYR A O 1
ATOM 1710 N N . SER A 1 211 ? -5.147 -11.319 7.829 1.00 95.44 211 SER A N 1
ATOM 1711 C CA . SER A 1 211 ? -4.738 -10.060 8.471 1.00 95.44 211 SER A CA 1
ATOM 1712 C C . SER A 1 211 ? -5.442 -8.854 7.828 1.00 95.44 211 SER A C 1
ATOM 1714 O O . SER A 1 211 ? -4.807 -7.878 7.417 1.00 95.44 211 SER A O 1
ATOM 1716 N N . ALA A 1 212 ? -6.760 -8.975 7.637 1.00 97.19 212 ALA A N 1
ATOM 1717 C CA . ALA A 1 212 ? -7.543 -8.064 6.811 1.00 97.19 212 ALA A CA 1
ATOM 1718 C C . ALA A 1 212 ? -7.479 -6.620 7.326 1.00 97.19 212 ALA A C 1
ATOM 1720 O O . ALA A 1 212 ? -7.277 -5.702 6.530 1.00 97.19 212 ALA A O 1
ATOM 1721 N N . CYS A 1 213 ? -7.586 -6.402 8.640 1.00 97.75 213 CYS A N 1
ATOM 1722 C CA . CYS A 1 213 ? -7.510 -5.060 9.211 1.00 97.75 213 CYS A CA 1
ATOM 1723 C C . CYS A 1 213 ? -6.127 -4.454 8.980 1.00 97.75 213 CYS A C 1
ATOM 1725 O O . CYS A 1 213 ? -6.028 -3.317 8.522 1.00 97.75 213 CYS A O 1
ATOM 1727 N N . ARG A 1 214 ? -5.065 -5.227 9.237 1.00 97.00 214 ARG A N 1
ATOM 1728 C CA . ARG A 1 214 ? -3.675 -4.794 9.036 1.00 97.00 214 ARG A CA 1
ATOM 1729 C C . ARG A 1 214 ? -3.393 -4.405 7.582 1.00 97.00 214 ARG A C 1
ATOM 1731 O O . ARG A 1 214 ? -2.758 -3.390 7.307 1.00 97.00 214 ARG A O 1
ATOM 1738 N N . ARG A 1 215 ? -3.884 -5.194 6.625 1.00 97.25 215 ARG A N 1
ATOM 1739 C CA . ARG A 1 215 ? -3.718 -4.907 5.192 1.00 97.25 215 ARG A CA 1
ATOM 1740 C C . ARG A 1 215 ? -4.488 -3.655 4.758 1.00 97.25 215 ARG A C 1
ATOM 1742 O O . ARG A 1 215 ? -3.962 -2.850 3.983 1.00 97.25 215 ARG A O 1
ATOM 1749 N N . VAL A 1 216 ? -5.702 -3.462 5.279 1.00 98.06 216 VAL A N 1
ATOM 1750 C CA . VAL A 1 216 ? -6.518 -2.264 5.025 1.00 98.06 216 VAL A CA 1
ATOM 1751 C C . VAL A 1 216 ? -5.817 -1.007 5.538 1.00 98.06 216 VAL A C 1
ATOM 1753 O O . VAL A 1 216 ? -5.652 -0.053 4.779 1.00 98.06 216 VAL A O 1
ATOM 1756 N N . THR A 1 217 ? -5.353 -0.995 6.789 1.00 97.50 217 THR A N 1
ATOM 1757 C CA . THR A 1 217 ? -4.730 0.200 7.380 1.00 97.50 217 THR A CA 1
ATOM 1758 C C . THR A 1 217 ? -3.424 0.584 6.706 1.00 97.50 217 THR A C 1
ATOM 1760 O O . THR A 1 217 ? -3.227 1.765 6.418 1.00 97.50 217 THR A O 1
ATOM 1763 N N . ARG A 1 218 ? -2.566 -0.386 6.372 1.00 97.56 218 ARG A N 1
ATOM 1764 C CA . ARG A 1 218 ? -1.349 -0.139 5.581 1.00 97.56 218 ARG A CA 1
ATOM 1765 C C . ARG A 1 218 ? -1.666 0.488 4.225 1.00 97.56 218 ARG A C 1
ATOM 1767 O O . ARG A 1 218 ? -1.026 1.456 3.824 1.00 97.56 218 ARG A O 1
ATOM 1774 N N . THR A 1 219 ? -2.692 -0.013 3.539 1.00 97.44 219 THR A N 1
ATOM 1775 C CA . THR A 1 219 ? -3.118 0.537 2.242 1.00 97.44 219 THR A CA 1
ATOM 1776 C C . THR A 1 219 ? -3.599 1.978 2.370 1.00 97.44 219 THR A C 1
ATOM 1778 O O . THR A 1 219 ? -3.213 2.832 1.571 1.00 97.44 219 THR A O 1
ATOM 1781 N N . ILE A 1 220 ? -4.407 2.266 3.396 1.00 96.69 220 ILE A N 1
ATOM 1782 C CA . ILE A 1 220 ? -4.881 3.626 3.660 1.00 96.69 220 ILE A CA 1
ATOM 1783 C C . ILE A 1 220 ? -3.690 4.541 3.947 1.00 96.69 220 ILE A C 1
ATOM 1785 O O . ILE A 1 220 ? -3.573 5.583 3.307 1.00 96.69 220 ILE A O 1
ATOM 1789 N N . TYR A 1 221 ? -2.777 4.126 4.830 1.00 95.56 221 TYR A N 1
ATOM 1790 C CA . TYR A 1 221 ? -1.589 4.901 5.188 1.00 95.56 221 TYR A CA 1
ATOM 1791 C C . TYR A 1 221 ? -0.737 5.241 3.964 1.00 95.56 221 TYR A C 1
ATOM 1793 O O . TYR A 1 221 ? -0.415 6.413 3.759 1.00 95.56 221 TYR A O 1
ATOM 1801 N N . MET A 1 222 ? -0.434 4.245 3.118 1.00 94.75 222 MET A N 1
ATOM 1802 C CA . MET A 1 222 ? 0.406 4.423 1.926 1.00 94.75 222 MET A CA 1
ATOM 1803 C C . MET A 1 222 ? -0.112 5.507 0.982 1.00 94.75 222 MET A C 1
ATOM 1805 O O . MET A 1 222 ? 0.677 6.076 0.235 1.00 94.75 222 MET A O 1
ATOM 1809 N N . ARG A 1 223 ? -1.410 5.810 0.998 1.00 91.00 223 ARG A N 1
ATOM 1810 C CA . ARG A 1 223 ? -1.986 6.878 0.177 1.00 91.00 223 ARG A CA 1
ATOM 1811 C C . ARG A 1 223 ? -2.284 8.154 0.960 1.00 91.00 223 ARG A C 1
ATOM 1813 O O . ARG A 1 223 ? -2.122 9.247 0.422 1.00 91.00 223 ARG A O 1
ATOM 1820 N N . SER A 1 224 ? -2.735 8.052 2.209 1.00 91.06 224 SER A N 1
ATOM 1821 C CA . SER A 1 224 ? -3.155 9.223 2.984 1.00 91.06 224 SER A CA 1
ATOM 1822 C C . SER A 1 224 ? -1.997 10.012 3.584 1.00 91.06 224 SER A C 1
ATOM 1824 O O . SER A 1 224 ? -2.093 11.232 3.679 1.00 91.06 224 SER A O 1
ATOM 1826 N N . ALA A 1 225 ? -0.911 9.345 3.985 1.00 89.50 225 ALA A N 1
ATOM 1827 C CA . ALA A 1 225 ? 0.210 9.996 4.660 1.00 89.50 225 ALA A CA 1
ATOM 1828 C C . ALA A 1 225 ? 0.846 11.150 3.851 1.00 89.50 225 ALA A C 1
ATOM 1830 O O . ALA A 1 225 ? 0.971 12.246 4.403 1.00 89.50 225 ALA A O 1
ATOM 1831 N N . PRO A 1 226 ? 1.175 10.985 2.552 1.00 85.69 226 PRO A N 1
ATOM 1832 C CA . PRO A 1 226 ? 1.753 12.073 1.757 1.00 85.69 226 PRO A CA 1
ATOM 1833 C C . PRO A 1 226 ? 0.740 13.151 1.328 1.00 85.69 226 PRO A C 1
ATOM 1835 O O . PRO A 1 226 ? 1.134 14.234 0.906 1.00 85.69 226 PRO A O 1
ATOM 1838 N N . THR A 1 227 ? -0.567 12.885 1.435 1.00 84.06 227 THR A N 1
ATOM 1839 C CA . THR A 1 227 ? -1.639 13.748 0.899 1.00 84.06 227 THR A CA 1
ATOM 1840 C C . THR A 1 227 ? -2.423 14.496 1.979 1.00 84.06 227 THR A C 1
ATOM 1842 O O . THR A 1 227 ? -3.486 15.048 1.701 1.00 84.06 227 THR A O 1
ATOM 1845 N N . LEU A 1 228 ? -1.902 14.578 3.210 1.00 78.88 228 LEU A N 1
ATOM 1846 C CA . LEU A 1 228 ? -2.616 15.156 4.358 1.00 78.88 228 LEU A CA 1
ATOM 1847 C C . LEU A 1 228 ? -3.111 16.598 4.123 1.00 78.88 228 LEU A C 1
ATOM 1849 O O . LEU A 1 228 ? -4.176 16.977 4.611 1.00 78.88 228 LEU A O 1
ATOM 1853 N N . ARG A 1 229 ? -2.345 17.390 3.359 1.00 77.25 229 ARG A N 1
ATOM 1854 C CA . ARG A 1 229 ? -2.647 18.793 3.018 1.00 77.25 229 ARG A CA 1
ATOM 1855 C C . ARG A 1 229 ? -3.357 18.961 1.668 1.00 77.25 229 ARG A C 1
ATOM 1857 O O . ARG A 1 229 ? -3.648 20.086 1.274 1.00 77.25 229 ARG A O 1
ATOM 1864 N N . ALA A 1 230 ? -3.613 17.873 0.943 1.00 79.69 230 ALA A N 1
ATOM 1865 C CA . ALA A 1 230 ? -4.272 17.927 -0.356 1.00 79.69 230 ALA A CA 1
ATOM 1866 C C . ALA A 1 230 ? -5.787 18.140 -0.202 1.00 79.69 230 ALA A C 1
ATOM 1868 O O . ALA A 1 230 ? -6.412 17.615 0.721 1.00 79.69 230 ALA A O 1
ATOM 1869 N N . ALA A 1 231 ? -6.393 18.858 -1.153 1.00 71.31 231 ALA A N 1
ATOM 1870 C CA . ALA A 1 231 ? -7.840 19.090 -1.174 1.00 71.31 231 ALA A CA 1
ATOM 1871 C C . ALA A 1 231 ? -8.647 17.780 -1.295 1.00 71.31 231 ALA A C 1
ATOM 1873 O O . ALA A 1 231 ? -9.682 17.624 -0.655 1.00 71.31 231 ALA A O 1
ATOM 1874 N N . ASN A 1 232 ? -8.135 16.806 -2.057 1.00 73.12 232 ASN A N 1
ATOM 1875 C CA . ASN A 1 232 ? -8.783 15.515 -2.310 1.00 73.12 232 ASN A CA 1
ATOM 1876 C C . ASN A 1 232 ? -8.159 14.389 -1.471 1.00 73.12 232 ASN A C 1
ATOM 1878 O O . ASN A 1 232 ? -7.624 13.420 -2.012 1.00 73.12 232 ASN A O 1
ATOM 1882 N N . ARG A 1 233 ? -8.190 14.528 -0.142 1.00 83.38 233 ARG A N 1
ATOM 1883 C CA . ARG A 1 233 ? -7.625 13.527 0.775 1.00 83.38 233 ARG A CA 1
ATOM 1884 C C . ARG A 1 233 ? -8.438 12.229 0.812 1.00 83.38 233 ARG A C 1
ATOM 1886 O O . ARG A 1 233 ? -9.661 12.221 0.674 1.00 83.38 233 ARG A O 1
ATOM 1893 N N . GLY A 1 234 ? -7.734 11.130 1.060 1.00 87.88 234 GLY A N 1
ATOM 1894 C CA . GLY A 1 234 ? -8.321 9.818 1.316 1.00 87.88 234 GLY A CA 1
ATOM 1895 C C . GLY A 1 234 ? -8.631 8.961 0.095 1.00 87.88 234 GLY A C 1
ATOM 1896 O O . GLY A 1 234 ? -8.475 9.357 -1.063 1.00 87.88 234 GLY A O 1
ATOM 1897 N N . LEU A 1 235 ? -9.039 7.731 0.390 1.00 93.19 235 LEU A N 1
ATOM 1898 C CA . LEU A 1 235 ? -9.306 6.673 -0.572 1.00 93.19 235 LEU A CA 1
ATOM 1899 C C . LEU A 1 235 ? -10.771 6.282 -0.546 1.00 93.19 235 LEU A C 1
ATOM 1901 O O . LEU A 1 235 ? -11.390 6.262 0.511 1.00 93.19 235 LEU A O 1
ATOM 1905 N N . GLU A 1 236 ? -11.275 5.882 -1.703 1.00 94.88 236 GLU A N 1
ATOM 1906 C CA . GLU A 1 236 ? -12.546 5.174 -1.806 1.00 94.88 236 GLU A CA 1
ATOM 1907 C C . GLU A 1 236 ? -12.383 3.698 -1.440 1.00 94.88 236 GLU A C 1
ATOM 1909 O O . GLU A 1 236 ? -11.318 3.119 -1.665 1.00 94.88 236 GLU A O 1
ATOM 1914 N N . ASP A 1 237 ? -13.449 3.073 -0.941 1.00 95.38 237 ASP A N 1
ATOM 1915 C CA . ASP A 1 237 ? -13.473 1.650 -0.566 1.00 95.38 237 ASP A CA 1
ATOM 1916 C C . ASP A 1 237 ? -12.921 0.727 -1.676 1.00 95.38 237 ASP A C 1
ATOM 1918 O O . ASP A 1 237 ? -12.051 -0.107 -1.422 1.00 95.38 237 ASP A O 1
ATOM 1922 N N . ARG A 1 238 ? -13.297 0.971 -2.940 1.00 96.50 238 ARG A N 1
ATOM 1923 C CA . ARG A 1 238 ? -12.776 0.234 -4.109 1.00 96.50 238 ARG A CA 1
ATOM 1924 C C . ARG A 1 238 ? -11.255 0.322 -4.255 1.00 96.50 238 ARG A C 1
ATOM 1926 O O . ARG A 1 238 ? -10.596 -0.649 -4.618 1.00 96.50 238 ARG A O 1
ATOM 1933 N N . ARG A 1 239 ? -10.673 1.489 -3.967 1.00 96.00 239 ARG A N 1
ATOM 1934 C CA . ARG A 1 239 ? -9.217 1.707 -4.021 1.00 96.00 239 ARG A CA 1
ATOM 1935 C C . ARG A 1 239 ? -8.504 1.064 -2.840 1.00 96.00 239 ARG A C 1
ATOM 1937 O O . ARG A 1 239 ? -7.396 0.570 -3.006 1.00 96.00 239 ARG A O 1
ATOM 1944 N N . ILE A 1 240 ? -9.136 1.045 -1.669 1.00 97.25 240 ILE A N 1
ATOM 1945 C CA . ILE A 1 240 ? -8.610 0.317 -0.511 1.00 97.25 240 ILE A CA 1
ATOM 1946 C C . ILE A 1 240 ? -8.532 -1.168 -0.858 1.00 97.25 240 ILE A C 1
ATOM 1948 O O . ILE A 1 240 ? -7.473 -1.766 -0.702 1.00 97.25 240 ILE A O 1
ATOM 1952 N N . LYS A 1 241 ? -9.604 -1.743 -1.416 1.00 97.44 241 LYS A N 1
ATOM 1953 C CA . LYS A 1 241 ? -9.639 -3.145 -1.856 1.00 97.44 241 LYS A CA 1
ATOM 1954 C C . LYS A 1 241 ? -8.572 -3.451 -2.905 1.00 97.44 241 LYS A C 1
ATOM 1956 O O . LYS A 1 241 ? -7.857 -4.439 -2.760 1.00 97.44 241 LYS A O 1
ATOM 1961 N N . LEU A 1 242 ? -8.384 -2.568 -3.887 1.00 97.50 242 LEU A N 1
ATOM 1962 C CA . LEU A 1 242 ? -7.326 -2.702 -4.895 1.00 97.50 242 LEU A CA 1
ATOM 1963 C C . LEU A 1 242 ? -5.922 -2.846 -4.280 1.00 97.50 242 LEU A C 1
ATOM 1965 O O . LEU A 1 242 ? -5.091 -3.576 -4.810 1.00 97.50 242 LEU A O 1
ATOM 1969 N N . GLY A 1 243 ? -5.648 -2.162 -3.167 1.00 96.75 243 GLY A N 1
ATOM 1970 C CA . GLY A 1 243 ? -4.341 -2.205 -2.515 1.00 96.75 243 GLY A CA 1
ATOM 1971 C C . GLY A 1 243 ? -4.145 -3.326 -1.488 1.00 96.75 243 GLY A C 1
ATOM 1972 O O . GLY A 1 243 ? -3.031 -3.453 -0.976 1.00 96.75 243 GLY A O 1
ATOM 1973 N N . CYS A 1 244 ? -5.175 -4.125 -1.169 1.00 96.31 244 CYS A N 1
ATOM 1974 C CA . CYS A 1 244 ? -5.093 -5.135 -0.104 1.00 96.31 244 CYS A CA 1
ATOM 1975 C C . CYS A 1 244 ? -5.649 -6.533 -0.414 1.00 96.31 244 CYS A C 1
ATOM 1977 O O . CYS A 1 244 ? -5.253 -7.478 0.275 1.00 96.31 244 CY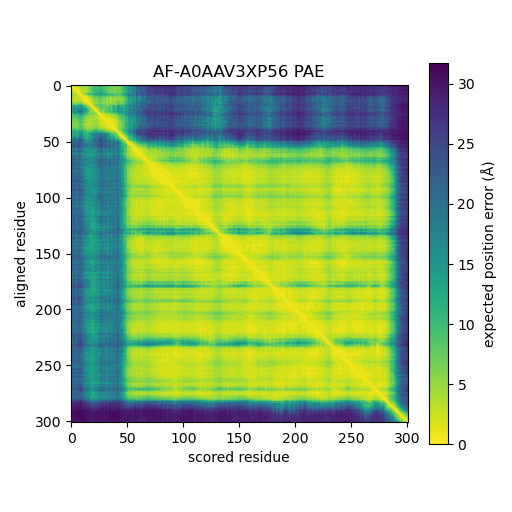S A O 1
ATOM 1979 N N . VAL A 1 245 ? -6.530 -6.677 -1.408 1.00 96.94 245 VAL A N 1
ATOM 1980 C CA . VAL A 1 245 ? -7.163 -7.958 -1.763 1.00 96.94 245 VAL A CA 1
ATOM 1981 C C . VAL A 1 245 ? -6.292 -8.728 -2.756 1.00 96.94 245 VAL A C 1
ATOM 1983 O O . VAL A 1 245 ? -5.861 -8.168 -3.764 1.00 96.94 245 VAL A O 1
ATOM 1986 N N . GLN A 1 246 ? -6.071 -10.019 -2.500 1.00 95.06 246 GLN A N 1
ATOM 1987 C CA . GLN A 1 246 ? -5.402 -10.945 -3.420 1.00 95.06 246 GLN A CA 1
ATOM 1988 C C . GLN A 1 246 ? -6.381 -11.966 -4.033 1.00 95.06 246 GLN A C 1
ATOM 1990 O O . GLN A 1 246 ? -7.434 -12.244 -3.450 1.00 95.06 246 GLN A O 1
ATOM 1995 N N . PRO A 1 247 ? -6.036 -12.572 -5.188 1.00 95.25 247 PRO A N 1
ATOM 1996 C CA . PRO A 1 247 ? -6.814 -13.661 -5.776 1.00 95.25 247 PRO A CA 1
ATOM 1997 C C . PRO A 1 247 ? -7.127 -14.786 -4.782 1.00 95.25 247 PRO A C 1
ATOM 1999 O O . PRO A 1 247 ? -6.254 -15.252 -4.052 1.00 95.25 247 PRO A O 1
ATOM 2002 N N . GLY A 1 248 ? -8.384 -15.236 -4.774 1.00 92.69 248 GLY A N 1
ATOM 2003 C CA . GLY A 1 248 ? -8.880 -16.268 -3.854 1.00 92.69 248 GLY A CA 1
ATOM 2004 C C . GLY A 1 248 ? -9.326 -15.745 -2.483 1.00 92.69 248 GLY A C 1
ATOM 2005 O O . GLY A 1 248 ? -9.846 -16.514 -1.672 1.00 92.69 248 GLY A O 1
ATOM 2006 N N . GLU A 1 249 ? -9.167 -14.449 -2.212 1.00 94.88 249 GLU A N 1
ATOM 2007 C CA . GLU A 1 249 ? -9.686 -13.796 -1.011 1.00 94.88 249 GLU A CA 1
ATOM 2008 C C . GLU A 1 249 ? -11.049 -13.140 -1.290 1.00 94.88 249 GLU A C 1
ATOM 2010 O O . GLU A 1 249 ? -11.373 -12.783 -2.420 1.00 94.88 249 GLU A O 1
ATOM 2015 N N . SER A 1 250 ? -11.880 -12.978 -0.256 1.00 95.19 250 SER A N 1
ATOM 2016 C CA . SER A 1 250 ? -13.196 -12.336 -0.397 1.00 95.19 250 SER A CA 1
ATOM 2017 C C . SER A 1 250 ? -13.101 -10.823 -0.149 1.00 95.19 250 SER A C 1
ATOM 2019 O O . SER A 1 250 ? -12.803 -10.435 0.987 1.00 95.19 250 SER A O 1
ATOM 2021 N N . PRO A 1 251 ? -13.418 -9.946 -1.128 1.00 96.00 251 PRO A N 1
ATOM 2022 C CA . PRO A 1 251 ? -13.400 -8.490 -0.936 1.00 96.00 251 PRO A CA 1
ATOM 2023 C C . PRO A 1 251 ? -14.322 -8.008 0.194 1.00 96.00 251 PRO A C 1
ATOM 2025 O O . PRO A 1 251 ? -14.021 -7.028 0.882 1.00 96.00 251 PRO A O 1
ATOM 2028 N N . ALA A 1 252 ? -15.424 -8.724 0.445 1.00 95.44 252 ALA A N 1
ATOM 2029 C CA . ALA A 1 252 ? -16.367 -8.406 1.515 1.00 95.44 252 ALA A CA 1
ATOM 2030 C C . ALA A 1 252 ? -15.718 -8.470 2.911 1.00 95.44 252 ALA A C 1
ATOM 2032 O O . ALA A 1 252 ? -16.066 -7.681 3.794 1.00 95.44 252 ALA A O 1
ATOM 2033 N N . THR A 1 253 ? -14.734 -9.357 3.106 1.00 96.88 253 THR A N 1
ATOM 2034 C CA . THR A 1 253 ? -13.962 -9.457 4.353 1.00 96.88 253 THR A CA 1
ATOM 2035 C C . THR A 1 253 ? -13.210 -8.159 4.642 1.00 96.88 253 THR A C 1
ATOM 2037 O O . THR A 1 253 ? -13.218 -7.676 5.775 1.00 96.88 253 THR A O 1
ATOM 2040 N N . PHE A 1 254 ? -12.629 -7.542 3.613 1.00 97.56 254 PHE A N 1
ATOM 2041 C CA . PHE A 1 254 ? -11.899 -6.280 3.730 1.00 97.56 254 PHE A CA 1
ATOM 2042 C C . PHE A 1 254 ? -12.844 -5.091 3.939 1.00 97.56 254 PHE A C 1
ATOM 2044 O O . PHE A 1 254 ? -12.550 -4.217 4.749 1.00 97.56 254 PHE A O 1
ATOM 2051 N N . GLY A 1 255 ? -14.032 -5.103 3.323 1.00 95.62 255 GLY A N 1
ATOM 2052 C CA . GLY A 1 255 ? -15.086 -4.125 3.626 1.00 95.62 255 GLY A CA 1
ATOM 2053 C C . GLY A 1 255 ? -15.609 -4.228 5.070 1.00 95.62 255 GLY A C 1
ATOM 2054 O O . GLY A 1 255 ? -15.944 -3.226 5.702 1.00 95.62 255 GLY A O 1
ATOM 2055 N N . HIS A 1 256 ? -15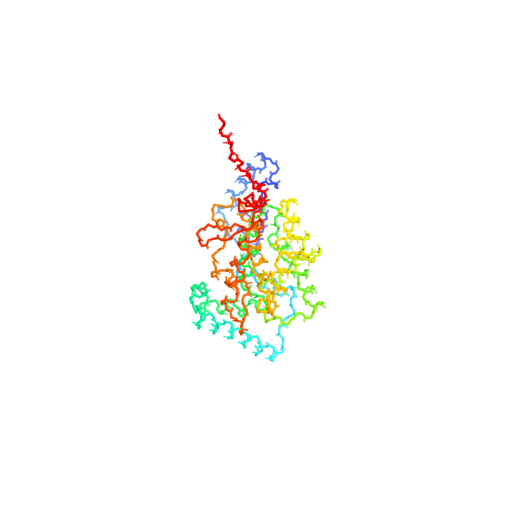.664 -5.434 5.643 1.00 96.12 256 HIS A N 1
ATOM 2056 C CA . HIS A 1 256 ? -15.983 -5.621 7.062 1.00 96.12 256 HIS A CA 1
ATOM 2057 C C . HIS A 1 256 ? -14.843 -5.152 7.982 1.00 96.12 256 HIS A C 1
ATOM 2059 O O . HIS A 1 256 ? -15.116 -4.488 8.984 1.00 96.12 256 HIS A O 1
ATOM 2065 N N . ALA A 1 257 ? -13.585 -5.432 7.627 1.00 97.44 257 ALA A N 1
ATOM 2066 C CA . ALA A 1 257 ? -12.418 -4.915 8.340 1.00 97.44 257 ALA A CA 1
ATOM 2067 C C . ALA A 1 257 ? -12.399 -3.377 8.361 1.00 97.44 257 ALA A C 1
ATOM 2069 O O . ALA A 1 257 ? -12.248 -2.783 9.428 1.00 97.44 257 ALA A O 1
ATOM 2070 N N . LEU A 1 258 ? -12.641 -2.734 7.211 1.00 96.94 258 LEU A N 1
ATOM 2071 C CA . LEU A 1 258 ? -12.696 -1.277 7.084 1.00 96.94 258 LEU A CA 1
ATOM 2072 C C . LEU A 1 258 ? -13.731 -0.65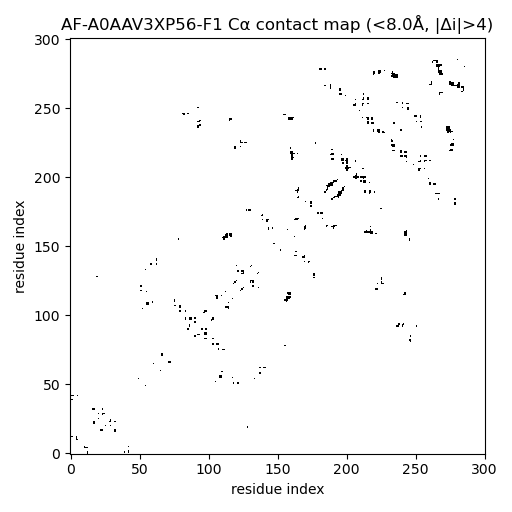8 8.030 1.00 96.94 258 LEU A C 1
ATOM 2074 O O . LEU A 1 258 ? -13.393 0.252 8.779 1.00 96.94 258 LEU A O 1
ATOM 2078 N N . ARG A 1 259 ? -14.958 -1.196 8.067 1.00 95.12 259 ARG A N 1
ATOM 2079 C CA . ARG A 1 259 ? -16.010 -0.714 8.982 1.00 95.12 259 ARG A CA 1
ATOM 2080 C C . ARG A 1 259 ? -15.586 -0.791 10.450 1.00 95.12 259 ARG A C 1
ATOM 2082 O O . ARG A 1 259 ? -15.686 0.198 11.168 1.00 95.12 259 ARG A O 1
ATOM 2089 N N . ARG A 1 260 ? -15.038 -1.932 10.885 1.00 95.31 260 ARG A N 1
ATOM 2090 C CA . ARG A 1 260 ? -14.564 -2.102 12.271 1.00 95.31 260 ARG A CA 1
ATOM 2091 C C . ARG A 1 260 ? -13.442 -1.136 12.635 1.00 95.31 260 ARG A C 1
ATOM 2093 O O . ARG A 1 260 ? -13.411 -0.636 13.758 1.00 95.31 260 ARG A O 1
ATOM 2100 N N . LEU A 1 261 ? -12.530 -0.886 11.697 1.00 95.81 261 LEU A N 1
ATOM 2101 C CA . LEU A 1 261 ? -11.467 0.097 11.869 1.00 95.81 261 LEU A CA 1
ATOM 2102 C C . LEU A 1 261 ? -12.046 1.503 12.015 1.00 95.81 261 LEU A C 1
ATOM 2104 O O . LEU A 1 261 ? -11.660 2.209 12.939 1.00 95.81 261 LEU A O 1
ATOM 2108 N N . THR A 1 262 ? -13.002 1.895 11.171 1.00 93.88 262 THR A N 1
ATOM 2109 C CA . THR A 1 262 ? -13.665 3.206 11.256 1.00 93.88 262 THR A CA 1
ATOM 2110 C C . THR A 1 262 ? -14.346 3.431 12.610 1.00 93.88 262 THR A C 1
ATOM 2112 O O . THR A 1 262 ? -14.283 4.536 13.146 1.00 93.88 262 THR A O 1
ATOM 2115 N N . ASP A 1 263 ? -14.921 2.388 13.210 1.00 92.19 263 ASP A N 1
ATOM 2116 C CA . ASP A 1 263 ? -15.608 2.491 14.503 1.00 92.19 263 ASP A CA 1
ATOM 2117 C C . ASP A 1 263 ? -14.657 2.645 15.706 1.00 92.19 263 ASP A C 1
ATOM 2119 O O . ASP A 1 263 ? -15.058 3.146 16.766 1.00 92.19 263 ASP A O 1
ATOM 2123 N N . GLN A 1 264 ? -13.412 2.168 15.595 1.00 93.38 264 GLN A N 1
ATOM 2124 C CA . GLN A 1 264 ? -12.506 2.000 16.741 1.00 93.38 264 GLN A CA 1
ATOM 2125 C C . GLN A 1 264 ? -11.193 2.780 16.648 1.00 93.38 264 GLN A C 1
ATOM 2127 O O . GLN A 1 264 ? -10.640 3.128 17.693 1.00 93.38 264 GLN A O 1
ATOM 2132 N N . ALA A 1 265 ? -10.705 3.074 15.445 1.00 94.12 265 ALA A N 1
ATOM 2133 C CA . ALA A 1 265 ? -9.445 3.776 15.248 1.00 94.12 265 ALA A CA 1
ATOM 2134 C C . ALA A 1 265 ? -9.529 5.226 15.739 1.00 94.12 265 ALA A C 1
ATOM 2136 O O . ALA A 1 265 ? -10.552 5.903 15.621 1.00 94.12 265 ALA A O 1
ATOM 2137 N N . THR A 1 266 ? -8.422 5.701 16.302 1.00 93.88 266 THR A N 1
ATOM 2138 C CA . THR A 1 266 ? -8.273 7.063 16.825 1.00 93.88 266 THR A CA 1
ATOM 2139 C C . THR A 1 266 ? -7.990 8.061 15.706 1.00 93.88 266 THR A C 1
ATOM 2141 O O . THR A 1 266 ? -8.492 9.178 15.746 1.00 93.88 266 THR A O 1
ATOM 2144 N N . TYR A 1 267 ? -7.193 7.668 14.716 1.00 94.44 267 TYR A N 1
ATOM 2145 C CA . TYR A 1 267 ? -6.652 8.551 13.680 1.00 94.44 267 TYR A CA 1
ATOM 2146 C C . TYR A 1 267 ? -7.252 8.315 12.290 1.00 94.44 267 TYR A C 1
ATOM 2148 O O . TYR A 1 267 ? -6.914 9.031 11.348 1.00 94.44 267 TYR A O 1
ATOM 2156 N N . LEU A 1 268 ? -8.144 7.331 12.143 1.00 94.62 268 LEU A N 1
ATOM 2157 C CA . LEU A 1 268 ? -8.860 7.073 10.894 1.00 94.62 268 LEU A CA 1
ATOM 2158 C C . LEU A 1 268 ? -10.094 7.973 10.798 1.00 94.62 268 LEU A C 1
ATOM 2160 O O . LEU A 1 268 ? -10.934 7.994 11.697 1.00 94.62 268 LEU A O 1
ATOM 2164 N N . TYR A 1 269 ? -10.211 8.689 9.690 1.00 93.12 269 TYR A N 1
ATOM 2165 C CA . TYR A 1 269 ? -11.355 9.525 9.360 1.00 93.12 269 TYR A CA 1
ATOM 2166 C C . TYR A 1 269 ? -12.153 8.896 8.228 1.00 93.12 269 TYR A C 1
ATOM 2168 O O . TYR A 1 269 ? -11.598 8.220 7.358 1.00 93.12 269 TYR A O 1
ATOM 2176 N N . VAL A 1 270 ? -13.454 9.167 8.245 1.00 92.75 270 VAL A N 1
ATOM 2177 C CA . VAL A 1 270 ? -14.389 8.846 7.174 1.00 92.75 270 VAL A CA 1
ATOM 2178 C C . VAL A 1 270 ? -15.200 10.096 6.845 1.00 92.75 270 VAL A C 1
ATOM 2180 O O . VAL A 1 270 ? -15.680 10.778 7.751 1.00 92.75 270 VAL A O 1
ATOM 2183 N N . ASP A 1 271 ? -15.335 10.399 5.559 1.00 89.62 271 ASP A N 1
ATOM 2184 C CA . ASP A 1 271 ? -16.249 11.418 5.041 1.00 89.62 271 ASP A CA 1
ATOM 2185 C C . ASP A 1 271 ? -16.881 10.913 3.741 1.00 89.62 271 ASP A C 1
ATOM 2187 O O . ASP A 1 271 ? -16.193 10.656 2.748 1.00 89.62 271 ASP A O 1
ATOM 2191 N N . GLY A 1 272 ? -18.194 10.677 3.774 1.00 88.62 272 GLY A N 1
ATOM 2192 C CA . GLY A 1 272 ? -18.902 9.951 2.723 1.00 88.62 272 GLY A CA 1
ATOM 2193 C C . GLY A 1 272 ? -18.269 8.580 2.462 1.00 88.62 272 GLY A C 1
ATOM 2194 O O . GLY A 1 272 ? -18.263 7.714 3.332 1.00 88.62 272 GLY A O 1
ATOM 2195 N N . ASN A 1 273 ? -17.722 8.396 1.259 1.00 89.12 273 ASN A N 1
ATOM 2196 C CA . ASN A 1 273 ? -17.014 7.178 0.851 1.00 89.12 273 ASN A CA 1
ATOM 2197 C C . ASN A 1 273 ? -15.481 7.348 0.849 1.00 89.12 273 ASN A C 1
ATOM 2199 O O . ASN A 1 273 ? -14.789 6.592 0.175 1.00 89.12 273 ASN A O 1
ATOM 2203 N N . ARG A 1 274 ? -14.929 8.369 1.519 1.00 92.94 274 ARG A N 1
ATOM 2204 C CA . ARG A 1 274 ? -13.480 8.615 1.580 1.00 92.94 274 ARG A CA 1
ATOM 2205 C C . ARG A 1 274 ? -12.924 8.316 2.963 1.00 92.94 274 ARG A C 1
ATOM 2207 O O . ARG A 1 274 ? -13.451 8.797 3.961 1.00 92.94 274 ARG A O 1
ATOM 2214 N N . TYR A 1 275 ? -11.809 7.591 2.998 1.00 95.25 275 TYR A N 1
ATOM 2215 C CA . TYR A 1 275 ? -11.120 7.175 4.218 1.00 95.25 275 TYR A CA 1
ATOM 2216 C C . TYR A 1 275 ? -9.665 7.640 4.210 1.00 95.25 275 TYR A C 1
ATOM 2218 O O . TYR A 1 275 ? -8.968 7.476 3.206 1.00 95.25 275 TYR A O 1
ATOM 2226 N N . TRP A 1 276 ? -9.180 8.205 5.313 1.00 95.50 276 TRP A N 1
ATOM 2227 C CA . TRP A 1 276 ? -7.779 8.621 5.441 1.00 95.50 276 TRP A CA 1
ATOM 2228 C C . TRP A 1 276 ? -7.305 8.586 6.887 1.00 95.50 276 TRP A C 1
ATOM 2230 O O . TRP A 1 276 ? -8.093 8.774 7.811 1.00 95.50 276 TRP A O 1
ATOM 2240 N N . ILE A 1 277 ? -6.003 8.388 7.082 1.00 94.44 277 ILE A N 1
ATOM 2241 C CA . ILE A 1 277 ? -5.372 8.572 8.389 1.00 94.44 277 ILE A CA 1
ATOM 2242 C C . ILE A 1 277 ? -4.877 10.016 8.487 1.00 94.44 277 ILE A C 1
ATOM 2244 O O . ILE A 1 277 ? -4.285 10.537 7.541 1.00 94.44 277 ILE A O 1
ATOM 2248 N N . SER A 1 278 ? -5.143 10.661 9.620 1.00 92.00 278 SER A N 1
ATOM 2249 C CA . SER A 1 278 ? -4.709 12.026 9.928 1.00 92.00 278 SER A CA 1
ATOM 2250 C C . SER A 1 278 ? -3.776 12.049 11.136 1.00 92.00 278 SER A C 1
ATOM 2252 O O . SER A 1 278 ? -3.777 11.120 11.937 1.00 92.00 278 SER A O 1
ATOM 2254 N N . THR A 1 279 ? -3.019 13.134 11.305 1.00 90.12 279 THR A N 1
ATOM 2255 C CA . THR A 1 279 ? -2.173 13.339 12.493 1.00 90.12 279 THR A CA 1
ATOM 2256 C C . THR A 1 279 ? -2.959 13.737 13.740 1.00 90.12 279 THR A C 1
ATOM 2258 O O . THR A 1 279 ? -2.503 13.536 14.863 1.00 90.12 279 THR A O 1
ATOM 2261 N N . GLN A 1 280 ? -4.173 14.254 13.553 1.00 88.69 280 GLN A N 1
ATOM 2262 C CA . GLN A 1 280 ? -5.065 14.640 14.642 1.00 88.69 280 GLN A CA 1
ATOM 2263 C C . GLN A 1 280 ? -6.031 13.501 15.004 1.00 88.69 280 GLN A C 1
ATOM 2265 O O . GLN A 1 280 ? -6.498 12.807 14.101 1.00 88.69 280 GLN A O 1
ATOM 2270 N N . PRO A 1 281 ? -6.365 13.300 16.292 1.00 88.56 281 PRO A N 1
ATOM 2271 C CA . PRO A 1 281 ? -7.405 12.356 16.698 1.00 88.56 281 PRO A CA 1
ATOM 2272 C C . PRO A 1 281 ? -8.795 12.750 16.176 1.00 88.56 281 PRO A C 1
ATOM 2274 O O . PRO A 1 281 ? -9.181 13.921 16.215 1.00 88.56 281 PRO A O 1
ATOM 2277 N N . ASN A 1 282 ? -9.584 11.763 15.750 1.00 84.50 282 ASN A N 1
ATOM 2278 C CA . ASN A 1 282 ? -10.950 11.970 15.278 1.00 84.50 282 ASN A CA 1
ATOM 2279 C C . ASN A 1 282 ? -11.931 12.320 16.419 1.00 84.50 282 ASN A C 1
ATOM 2281 O O . ASN A 1 282 ? -11.711 12.058 17.605 1.00 84.50 282 ASN A O 1
ATOM 2285 N N . VAL A 1 283 ? -13.065 12.929 16.056 1.00 71.00 283 VAL A N 1
ATOM 2286 C CA . VAL A 1 283 ? -14.086 13.386 17.020 1.00 71.00 283 VAL A CA 1
ATOM 2287 C C . VAL A 1 283 ? -14.775 12.205 17.719 1.00 71.00 283 VAL A C 1
ATOM 2289 O O . VAL A 1 283 ? -15.191 12.308 18.875 1.00 71.00 283 VAL A O 1
ATOM 2292 N N . THR A 1 284 ? -14.868 11.059 17.042 1.00 62.09 284 THR A N 1
ATOM 2293 C CA . THR A 1 284 ? -15.446 9.815 17.566 1.00 62.09 284 THR A CA 1
ATOM 2294 C C . THR A 1 284 ? -14.673 9.308 18.784 1.00 62.09 284 THR A C 1
ATOM 2296 O O . THR A 1 284 ? -15.275 8.883 19.771 1.00 62.09 284 THR A O 1
ATOM 2299 N N . PHE A 1 285 ? -13.345 9.427 18.766 1.00 56.84 285 PHE A N 1
ATOM 2300 C CA . PHE A 1 285 ? -12.484 9.139 19.908 1.00 56.84 285 PHE A CA 1
ATOM 2301 C C . PHE A 1 285 ? -12.713 10.122 21.063 1.00 56.84 285 PHE A C 1
ATOM 2303 O O . PHE A 1 285 ? -12.835 9.698 22.213 1.00 56.84 285 PHE A O 1
ATOM 2310 N N . ASN A 1 286 ? -12.860 11.419 20.771 1.00 46.59 286 ASN A N 1
ATOM 2311 C CA . ASN A 1 286 ? -13.145 12.427 21.799 1.00 46.59 286 ASN A CA 1
ATOM 2312 C C . ASN A 1 286 ? -14.481 12.166 22.517 1.00 46.59 286 ASN A C 1
ATOM 2314 O O . ASN A 1 286 ? -14.567 12.361 23.728 1.00 46.59 286 ASN A O 1
ATOM 2318 N N . ARG A 1 287 ? -15.497 11.634 21.820 1.00 49.09 287 ARG A N 1
ATOM 2319 C CA . ARG A 1 287 ? -16.764 11.208 22.446 1.00 49.09 287 ARG A CA 1
ATOM 2320 C C . ARG A 1 287 ? -16.604 10.014 23.393 1.00 49.09 287 ARG A C 1
ATOM 2322 O O . ARG A 1 287 ? -17.267 9.988 24.420 1.00 49.09 287 ARG A O 1
ATOM 2329 N N . LYS A 1 288 ? -15.712 9.060 23.096 1.00 52.09 288 LYS A N 1
ATOM 2330 C CA . LYS A 1 288 ? -15.426 7.910 23.982 1.00 52.09 288 LYS A CA 1
ATOM 2331 C C . LYS A 1 288 ? -14.624 8.295 25.236 1.00 52.09 288 LYS A C 1
ATOM 2333 O O . LYS A 1 288 ? -14.619 7.537 26.199 1.00 52.09 288 LYS A O 1
ATOM 2338 N N . LYS A 1 289 ? -13.950 9.453 25.228 1.00 45.19 289 LYS A N 1
ATOM 2339 C CA . LYS A 1 289 ? -13.199 10.005 26.372 1.00 45.19 289 LYS A CA 1
ATOM 2340 C C . LYS A 1 289 ? -13.999 10.956 27.264 1.00 45.19 289 LYS A C 1
ATOM 2342 O O . LYS A 1 289 ? -13.525 11.267 28.354 1.00 45.19 289 LYS A O 1
ATOM 2347 N N . ALA A 1 290 ? -15.162 11.442 26.831 1.00 37.50 290 ALA A N 1
ATOM 2348 C CA . ALA A 1 290 ? -15.986 12.296 27.677 1.00 37.50 290 ALA A CA 1
ATOM 2349 C C . ALA A 1 290 ? -16.518 11.460 28.859 1.00 37.50 290 ALA A C 1
ATOM 2351 O O . ALA A 1 290 ? -17.197 10.459 28.614 1.00 37.50 290 ALA A O 1
ATOM 2352 N N . PRO A 1 291 ? -16.219 11.810 30.128 1.00 40.97 291 PRO A N 1
ATOM 2353 C CA . PRO A 1 291 ? -16.851 11.137 31.253 1.00 40.97 291 PRO A CA 1
ATOM 2354 C C . PRO A 1 291 ? -18.362 11.321 31.116 1.00 40.97 291 PRO A C 1
ATOM 2356 O O . PRO A 1 291 ? -18.827 12.420 30.807 1.00 40.97 291 PRO A O 1
ATOM 2359 N N . ALA A 1 292 ? -19.124 10.246 31.317 1.00 45.78 292 ALA A N 1
ATOM 2360 C CA . ALA A 1 292 ? -20.574 10.320 31.384 1.00 45.78 292 ALA A CA 1
ATOM 2361 C C . ALA A 1 292 ? -20.940 11.332 32.475 1.00 45.78 292 ALA A C 1
ATOM 2363 O O . ALA A 1 292 ? -20.814 11.043 33.668 1.00 45.78 292 ALA A O 1
ATOM 2364 N N . ILE A 1 293 ? -21.343 12.538 32.071 1.00 44.53 293 ILE A N 1
ATOM 2365 C CA . ILE A 1 293 ? -21.885 13.536 32.984 1.00 44.53 293 ILE A CA 1
ATOM 2366 C C . ILE A 1 293 ? -23.196 12.938 33.480 1.00 44.53 293 ILE A C 1
ATOM 2368 O O . ILE A 1 293 ? -24.234 13.015 32.826 1.00 44.53 293 ILE A O 1
ATOM 2372 N N . THR A 1 294 ? -23.116 12.253 34.617 1.00 42.72 294 THR A N 1
ATOM 2373 C CA . THR A 1 294 ? -24.277 11.756 35.340 1.00 42.72 294 THR A CA 1
ATOM 2374 C C . THR A 1 294 ? -24.955 12.988 35.909 1.00 42.72 294 THR A C 1
ATOM 2376 O O . THR A 1 294 ? -24.570 13.494 36.963 1.00 42.72 294 THR A O 1
ATOM 2379 N N . VAL A 1 295 ? -25.925 13.523 35.172 1.00 45.09 295 VAL A N 1
ATOM 2380 C CA . VAL A 1 295 ? -26.812 14.567 35.673 1.00 45.09 295 VAL A CA 1
ATOM 2381 C C . VAL A 1 295 ? -27.631 13.927 36.793 1.00 45.09 295 VAL A C 1
ATOM 2383 O O . VAL A 1 295 ? -28.599 13.214 36.541 1.00 45.09 295 VAL A O 1
ATOM 2386 N N . ARG A 1 296 ? -27.199 14.115 38.045 1.00 38.03 296 ARG A N 1
ATOM 2387 C CA . ARG A 1 296 ? -28.028 13.800 39.212 1.00 38.03 296 ARG A CA 1
ATOM 2388 C C . ARG A 1 296 ? -29.246 14.730 39.171 1.00 38.03 296 ARG A C 1
ATOM 2390 O O . ARG A 1 296 ? -29.043 15.944 39.160 1.00 38.03 296 ARG A O 1
ATOM 2397 N N . PRO A 1 297 ? -30.485 14.213 39.167 1.00 40.47 297 PRO A N 1
ATOM 2398 C CA . PRO A 1 297 ? -31.649 15.068 39.326 1.00 40.47 297 PRO A CA 1
ATOM 2399 C C . PRO A 1 297 ? -31.605 15.687 40.727 1.00 40.47 297 PRO A C 1
ATOM 2401 O O . PRO A 1 297 ? -31.527 14.980 41.734 1.00 40.47 297 PRO A O 1
ATOM 2404 N N . LEU A 1 298 ? -31.603 17.018 40.781 1.00 41.16 298 LEU A N 1
ATOM 2405 C CA . LEU A 1 298 ? -31.806 17.775 42.010 1.00 41.16 298 LEU A CA 1
ATOM 2406 C C . LEU A 1 298 ? -33.222 17.473 42.508 1.00 41.16 298 LEU A C 1
ATOM 2408 O O . LEU A 1 298 ? -34.205 17.867 41.885 1.00 41.16 298 LEU A O 1
ATOM 2412 N N . ALA A 1 299 ? -33.316 16.736 43.614 1.00 45.84 299 ALA A N 1
ATOM 2413 C CA . ALA A 1 299 ? -34.557 16.588 44.353 1.00 45.84 299 ALA A CA 1
ATOM 2414 C C . ALA A 1 299 ? -34.941 17.959 44.924 1.00 45.84 299 ALA A C 1
ATOM 2416 O O . ALA A 1 299 ? -34.242 18.499 45.782 1.00 45.84 299 ALA A O 1
ATOM 2417 N N . VAL A 1 300 ? -36.032 18.521 44.412 1.00 49.12 300 VAL A N 1
ATOM 2418 C CA . VAL A 1 300 ? -36.690 19.695 44.986 1.00 49.12 300 VAL A CA 1
ATOM 2419 C C . VAL A 1 300 ? -37.400 19.232 46.262 1.00 49.12 300 VAL A C 1
ATOM 2421 O O . VAL A 1 300 ? -38.181 18.281 46.216 1.00 49.12 300 VAL A O 1
ATOM 2424 N N . ARG A 1 301 ? -37.064 19.857 47.393 1.00 48.84 301 ARG A N 1
ATOM 2425 C CA . ARG A 1 301 ? -37.851 19.808 48.631 1.00 48.84 301 ARG A CA 1
ATOM 2426 C C . ARG A 1 301 ? -38.776 21.009 48.678 1.00 48.84 301 ARG A C 1
ATOM 2428 O O . ARG A 1 301 ? -38.324 22.082 48.220 1.00 48.84 301 ARG A O 1
#

InterPro domains:
  IPR007555 Domain of unknown function DUF499 [PF04465] (9-224)

S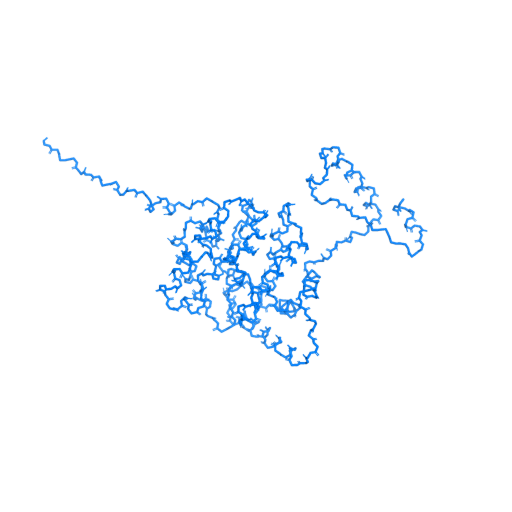olvent-accessible surface area (backbone atoms only — not comparable to full-atom values): 17132 Å² total; per-residue (Å²): 104,72,70,57,33,70,75,38,88,97,52,83,84,84,82,90,73,86,88,46,78,82,74,27,72,55,72,69,33,47,52,51,49,52,54,50,49,61,67,47,60,78,78,57,77,91,78,70,87,58,54,78,72,56,44,43,48,53,50,44,64,73,77,40,80,81,88,80,54,70,66,59,53,53,52,50,52,51,52,48,48,43,46,42,48,48,34,54,78,43,45,90,54,35,56,75,65,54,59,37,72,68,43,50,52,43,36,64,65,32,57,61,36,35,54,65,36,51,51,29,49,68,57,43,42,40,68,37,91,81,41,47,61,68,63,50,49,49,54,44,50,50,46,42,52,51,53,41,56,77,68,62,64,81,67,90,50,46,36,34,26,64,54,53,59,58,41,68,72,45,31,50,58,60,44,71,70,52,64,87,67,49,60,66,46,33,38,44,53,25,45,19,96,83,5,51,22,54,52,55,11,70,75,31,68,82,34,35,77,69,36,26,27,33,19,44,32,27,23,35,41,64,52,10,63,64,30,72,87,45,94,80,54,42,40,41,65,32,56,40,41,66,23,49,62,54,71,96,59,63,67,65,54,43,56,52,28,50,53,56,43,59,79,66,37,44,33,44,44,77,55,94,68,28,34,27,48,51,90,58,73,34,70,72,46,56,61,75,66,53,75,82,79,76,78,73,80,81,80,83,129